Protein AF-A0A820TX48-F1 (afdb_monomer_lite)

pLDDT: mean 84.47, std 14.47, range [40.25, 97.88]

Sequence (245 aa):
WILVIVSIDRWIRTRFPFKSGSICTPKKALIAVGVLLVADIAIHAHILTPMFGIFIPGFSIVACGPTLTNMPYFQFYFMTWSIVQIFTTCLVPAAIMLVILIDIFIIVRARKRVAIRPVQFTCCNKNMKQQNILQKQIFILMLASICIFLITCLPLAIYRVQSPRQGAMSLTIFQIVSIWASLGWFQSLFHAVSFYIHCLSSTFFRKQFKERIKRILNGRRPPVILMESTATVQRIQPREALTKY

Radius of gyration: 25.48 Å; chains: 1; bounding box: 76×40×70 Å

Structure (mmCIF, N/CA/C/O backbone):
data_AF-A0A820TX48-F1
#
_entry.id   AF-A0A820TX48-F1
#
loop_
_atom_site.group_PDB
_atom_site.id
_atom_site.type_symbol
_atom_site.label_atom_id
_atom_site.label_alt_id
_atom_site.label_comp_id
_atom_site.label_asym_id
_atom_site.label_entity_id
_atom_site.label_seq_id
_atom_site.pdbx_PDB_ins_code
_atom_site.Cartn_x
_atom_site.Cartn_y
_atom_site.Cartn_z
_atom_site.occupancy
_atom_site.B_iso_or_equiv
_atom_site.auth_seq_id
_atom_site.auth_comp_id
_atom_site.auth_asym_id
_atom_site.auth_atom_id
_atom_site.pdbx_PDB_model_num
ATOM 1 N N . TRP A 1 1 ? -1.100 -2.750 -1.359 1.00 93.69 1 TRP A N 1
ATOM 2 C CA . TRP A 1 1 ? -2.315 -3.565 -1.148 1.00 93.69 1 TRP A CA 1
ATOM 3 C C . TRP A 1 1 ? -2.631 -3.939 0.302 1.00 93.69 1 TRP A C 1
ATOM 5 O O . TRP A 1 1 ? -3.787 -3.815 0.680 1.00 93.69 1 TRP A O 1
ATOM 15 N N . ILE A 1 2 ? -1.672 -4.332 1.153 1.00 92.44 2 ILE A N 1
ATOM 16 C CA . ILE A 1 2 ? -1.967 -4.657 2.571 1.00 92.44 2 ILE A CA 1
ATOM 17 C C . ILE A 1 2 ? -2.694 -3.519 3.309 1.00 92.44 2 ILE A C 1
ATOM 19 O O . ILE A 1 2 ? -3.671 -3.774 4.007 1.00 92.44 2 ILE A O 1
ATOM 23 N N . LEU A 1 3 ? -2.301 -2.256 3.096 1.00 91.81 3 LEU A N 1
ATOM 24 C CA . LEU A 1 3 ? -3.025 -1.111 3.668 1.00 91.81 3 LEU A CA 1
ATOM 25 C C . LEU A 1 3 ? -4.487 -1.023 3.214 1.00 91.81 3 LEU A C 1
ATOM 27 O O . LEU A 1 3 ? -5.343 -0.621 3.999 1.00 91.81 3 LEU A O 1
ATOM 31 N N . VAL A 1 4 ? -4.791 -1.430 1.978 1.00 95.31 4 VAL A N 1
ATOM 32 C CA . VAL A 1 4 ? -6.166 -1.476 1.464 1.00 95.31 4 VAL A CA 1
ATOM 33 C C . VAL A 1 4 ? -6.969 -2.508 2.252 1.00 95.31 4 VAL A C 1
ATOM 35 O O . VAL A 1 4 ? -8.037 -2.179 2.757 1.00 95.31 4 VAL A O 1
ATOM 38 N N . ILE A 1 5 ? -6.424 -3.713 2.460 1.00 95.38 5 ILE A N 1
ATOM 39 C CA . ILE A 1 5 ? -7.060 -4.754 3.289 1.00 95.38 5 ILE A CA 1
ATOM 40 C C . ILE A 1 5 ? -7.277 -4.256 4.722 1.00 95.38 5 ILE A C 1
ATOM 42 O O . ILE A 1 5 ? -8.364 -4.426 5.272 1.00 95.38 5 ILE A O 1
ATOM 46 N N . VAL A 1 6 ? -6.278 -3.604 5.325 1.00 92.19 6 VAL A N 1
ATOM 47 C CA . VAL A 1 6 ? -6.412 -3.018 6.668 1.00 92.19 6 VAL A CA 1
ATOM 48 C C . VAL A 1 6 ? -7.527 -1.970 6.688 1.00 92.19 6 VAL A C 1
ATOM 50 O O . VAL A 1 6 ? -8.345 -1.972 7.604 1.00 92.19 6 VAL A O 1
ATOM 53 N N . SER A 1 7 ? -7.607 -1.116 5.667 1.00 94.12 7 SER A N 1
ATOM 54 C CA . SER A 1 7 ? -8.651 -0.093 5.541 1.00 94.12 7 SER A CA 1
ATOM 55 C C . SER A 1 7 ? -10.038 -0.725 5.400 1.00 94.12 7 SER A C 1
ATOM 57 O O . SER A 1 7 ? -10.973 -0.288 6.067 1.00 94.12 7 SER A O 1
ATOM 59 N N . ILE A 1 8 ? -10.164 -1.806 4.623 1.00 96.12 8 ILE A N 1
ATOM 60 C CA . ILE A 1 8 ? -11.401 -2.590 4.486 1.00 96.12 8 ILE A CA 1
ATOM 61 C C . ILE A 1 8 ? -11.793 -3.238 5.822 1.00 96.12 8 ILE A C 1
ATOM 63 O O . ILE A 1 8 ? -12.949 -3.132 6.225 1.00 96.12 8 ILE A O 1
ATOM 67 N N . ASP A 1 9 ? -10.863 -3.849 6.566 1.00 94.19 9 ASP A N 1
ATOM 68 C CA . ASP A 1 9 ? -11.155 -4.394 7.906 1.00 94.19 9 ASP A CA 1
ATOM 69 C C . ASP A 1 9 ? -11.698 -3.302 8.842 1.00 94.19 9 ASP A C 1
ATOM 71 O O . ASP A 1 9 ? -12.701 -3.500 9.539 1.00 94.19 9 ASP A O 1
ATOM 75 N N . ARG A 1 10 ? -11.083 -2.111 8.829 1.00 92.25 10 ARG A N 1
ATOM 76 C CA . ARG A 1 10 ? -11.552 -0.969 9.632 1.00 92.25 10 ARG A CA 1
ATOM 77 C C . ARG A 1 10 ? -12.904 -0.444 9.173 1.00 92.25 10 ARG A C 1
ATOM 79 O O . ARG A 1 10 ? -13.732 -0.094 10.022 1.00 92.25 10 ARG A O 1
ATOM 86 N N . TRP A 1 11 ? -13.147 -0.427 7.871 1.00 95.75 11 TRP A N 1
ATOM 87 C CA . TRP A 1 11 ? -14.432 -0.071 7.292 1.00 95.75 11 TRP A CA 1
ATOM 88 C C . TRP A 1 11 ? -15.537 -1.026 7.754 1.00 95.75 11 TRP A C 1
ATOM 90 O O . TRP A 1 11 ? -16.531 -0.571 8.320 1.00 95.75 11 TRP A O 1
ATOM 100 N N . ILE A 1 12 ? -15.324 -2.343 7.648 1.00 95.94 12 ILE A N 1
ATOM 101 C CA . ILE A 1 12 ? -16.287 -3.372 8.074 1.00 95.94 12 ILE A CA 1
ATOM 102 C C . ILE A 1 12 ? -16.611 -3.230 9.563 1.00 95.94 12 ILE A C 1
ATOM 104 O O . ILE A 1 12 ? -17.782 -3.231 9.942 1.00 95.94 12 ILE A O 1
ATOM 108 N N . ARG A 1 13 ? -15.599 -3.059 10.423 1.00 92.38 13 ARG A N 1
ATOM 109 C CA . ARG A 1 13 ? -15.801 -2.866 11.872 1.00 92.38 13 ARG A CA 1
ATOM 110 C C . ARG A 1 13 ? -16.577 -1.591 12.190 1.00 92.38 13 ARG A C 1
ATOM 112 O O . ARG A 1 13 ? -17.378 -1.574 13.123 1.00 92.38 13 ARG A O 1
ATOM 119 N N . THR A 1 14 ? -16.349 -0.527 11.423 1.00 91.75 14 THR A N 1
ATOM 120 C CA . THR A 1 14 ? -17.057 0.744 11.597 1.00 91.75 14 THR A CA 1
ATOM 121 C C . THR A 1 14 ? -18.507 0.640 11.134 1.00 91.75 14 THR A C 1
ATOM 123 O O . THR A 1 14 ? -19.404 1.050 11.877 1.00 91.75 14 THR A O 1
ATOM 126 N N . ARG A 1 15 ? -18.748 0.077 9.944 1.00 94.88 15 ARG A N 1
ATOM 127 C CA . ARG A 1 15 ? -20.069 -0.032 9.310 1.00 94.88 15 ARG A CA 1
ATOM 128 C C . ARG A 1 15 ? -20.951 -1.089 9.977 1.00 94.88 15 ARG A C 1
ATOM 130 O O . ARG A 1 15 ? -22.120 -0.820 10.238 1.00 94.88 15 ARG A O 1
ATOM 137 N N . PHE A 1 16 ? -20.388 -2.249 10.313 1.00 95.00 16 PHE A N 1
ATOM 138 C CA . PHE A 1 16 ? -21.116 -3.429 10.791 1.00 95.00 16 PHE A CA 1
ATOM 139 C C . PHE A 1 16 ? -20.592 -3.925 12.150 1.00 95.00 16 PHE A C 1
ATOM 141 O O . PHE A 1 16 ? -20.071 -5.040 12.241 1.00 95.00 16 PHE A O 1
ATOM 148 N N . PRO A 1 17 ? -20.745 -3.150 13.241 1.00 89.62 17 PRO A N 1
ATOM 149 C CA . PRO A 1 17 ? -20.161 -3.494 14.538 1.00 89.62 17 PRO A CA 1
ATOM 150 C C . PRO A 1 17 ? -20.601 -4.879 15.042 1.00 89.62 17 PRO A C 1
ATOM 152 O O . PRO A 1 17 ? -19.754 -5.658 15.474 1.00 89.62 17 PRO A O 1
ATOM 155 N N . PHE A 1 18 ? -21.882 -5.233 14.887 1.00 92.12 18 PHE A N 1
ATOM 156 C CA . PHE A 1 18 ? -22.437 -6.514 15.348 1.00 92.12 18 PHE A CA 1
ATOM 157 C C . PHE A 1 18 ? -21.992 -7.727 14.520 1.00 92.12 18 PHE A C 1
ATOM 159 O O . PHE A 1 18 ? -21.869 -8.823 15.054 1.00 92.12 18 PHE A O 1
ATOM 166 N N . LYS A 1 19 ? -21.718 -7.548 13.220 1.00 94.56 19 LYS A N 1
ATOM 167 C CA . LYS A 1 19 ? -21.271 -8.641 12.335 1.00 94.56 19 LYS A CA 1
ATOM 168 C C . LYS A 1 19 ? -19.750 -8.729 12.222 1.00 94.56 19 LYS A C 1
ATOM 170 O O . LYS A 1 19 ? -19.233 -9.731 11.730 1.00 94.56 19 LYS A O 1
ATOM 175 N N . SER A 1 20 ? -19.026 -7.713 12.693 1.00 92.50 20 SER A N 1
ATOM 176 C CA . SER A 1 20 ? -17.573 -7.619 12.540 1.00 92.50 20 SER A CA 1
ATOM 177 C C . SER A 1 20 ? -16.821 -8.821 13.120 1.00 92.50 20 SER A C 1
ATOM 179 O O . SER A 1 20 ? -15.848 -9.257 12.519 1.00 92.50 20 SER A O 1
ATOM 181 N N . GLY A 1 21 ? -17.304 -9.424 14.213 1.00 91.44 21 GLY A N 1
ATOM 182 C CA . GLY A 1 21 ? -16.697 -10.630 14.791 1.00 91.44 21 GLY A CA 1
ATOM 183 C C . GLY A 1 21 ? -16.788 -11.875 13.898 1.00 91.44 21 GLY A C 1
ATOM 184 O O . GLY A 1 21 ? -15.879 -12.696 13.903 1.00 91.44 21 GLY A O 1
ATOM 185 N N . SER A 1 22 ? -17.844 -11.992 13.087 1.00 95.12 22 SER A N 1
ATOM 186 C CA . SER A 1 22 ? -18.032 -13.109 12.148 1.00 95.12 22 SER A CA 1
ATOM 187 C C . SER A 1 22 ? -17.349 -12.863 10.795 1.00 95.12 22 SER A C 1
ATOM 189 O O . SER A 1 22 ? -16.871 -13.794 10.136 1.00 95.12 22 SER A O 1
ATOM 191 N N . ILE A 1 23 ? -17.277 -11.600 10.363 1.00 95.44 23 ILE A N 1
ATOM 192 C CA . ILE A 1 23 ? -16.677 -11.221 9.076 1.00 95.44 23 ILE A CA 1
ATOM 193 C C . ILE A 1 23 ? -15.149 -11.113 9.191 1.00 95.44 23 ILE A C 1
ATOM 195 O O . ILE A 1 23 ? -14.434 -11.697 8.381 1.00 95.44 23 ILE A O 1
ATOM 199 N N . CYS A 1 24 ? -14.641 -10.429 10.217 1.00 94.56 24 CYS A N 1
ATOM 200 C CA . CYS A 1 24 ? -13.219 -10.135 10.397 1.00 94.56 24 CYS A CA 1
ATOM 201 C C . CYS A 1 24 ? -12.522 -11.177 11.286 1.00 94.56 24 CYS A C 1
ATOM 203 O O . CYS A 1 24 ? -11.956 -10.840 12.331 1.00 94.56 24 CYS A O 1
ATOM 205 N N . THR A 1 25 ? -12.574 -12.452 10.891 1.00 94.81 25 THR A N 1
ATOM 206 C CA . THR A 1 25 ? -11.866 -13.531 11.598 1.00 94.81 25 THR A CA 1
ATOM 207 C C . THR A 1 25 ? -10.425 -13.669 11.097 1.00 94.81 25 THR A C 1
ATOM 209 O O . THR A 1 25 ? -10.154 -13.405 9.923 1.00 94.81 25 THR A O 1
ATOM 212 N N . PRO A 1 26 ? -9.480 -14.131 11.941 1.00 92.25 26 PRO A N 1
ATOM 213 C CA . PRO A 1 26 ? -8.083 -14.302 11.535 1.00 92.25 26 PRO A CA 1
ATOM 214 C C . PRO A 1 26 ? -7.927 -15.282 10.365 1.00 92.25 26 PRO A C 1
ATOM 216 O O . PRO A 1 26 ? -7.114 -15.045 9.480 1.00 92.25 26 PRO A O 1
ATOM 219 N N . LYS A 1 27 ? -8.756 -16.336 10.309 1.00 95.44 27 LYS A N 1
ATOM 220 C CA . LYS A 1 27 ? -8.765 -17.298 9.195 1.00 95.44 27 LYS A CA 1
ATOM 221 C C . LYS A 1 27 ? -9.126 -16.622 7.869 1.00 95.44 27 LYS A C 1
ATOM 223 O O . LYS A 1 27 ? -8.423 -16.797 6.882 1.00 95.44 27 LYS A O 1
ATOM 228 N N . LYS A 1 28 ? -10.186 -15.804 7.856 1.00 95.62 28 LYS A N 1
ATOM 229 C CA . LYS A 1 28 ? -10.609 -15.059 6.659 1.00 95.62 28 LYS A CA 1
ATOM 230 C C . LYS A 1 28 ? -9.576 -14.010 6.249 1.00 95.62 28 LYS A C 1
ATOM 232 O O . LYS A 1 28 ? -9.308 -13.861 5.063 1.00 95.62 28 LYS A O 1
ATOM 237 N N . ALA A 1 29 ? -8.964 -13.327 7.218 1.00 94.06 29 ALA A N 1
ATOM 238 C CA . ALA A 1 29 ? -7.887 -12.379 6.952 1.00 94.06 29 ALA A CA 1
ATOM 239 C C . ALA A 1 29 ? -6.665 -13.064 6.317 1.00 94.06 29 ALA A C 1
ATOM 241 O O . ALA A 1 29 ? -6.121 -12.546 5.347 1.00 94.06 29 ALA A O 1
ATOM 242 N N . LEU A 1 30 ? -6.273 -14.244 6.810 1.00 95.19 30 LEU A N 1
ATOM 243 C CA . LEU A 1 30 ? -5.172 -15.022 6.239 1.00 95.19 30 LEU A CA 1
ATOM 244 C C . LEU A 1 30 ? -5.469 -15.454 4.797 1.00 95.19 30 LEU A C 1
ATOM 246 O O . LEU A 1 30 ? -4.614 -15.293 3.934 1.00 95.19 30 LEU A O 1
ATOM 250 N N . ILE A 1 31 ? -6.690 -15.929 4.526 1.00 97.06 31 ILE A N 1
ATOM 251 C CA . ILE A 1 31 ? -7.127 -16.272 3.163 1.00 97.06 31 ILE A CA 1
ATOM 252 C C . ILE A 1 31 ? -7.054 -15.040 2.253 1.00 97.06 31 ILE A C 1
ATOM 254 O O . ILE A 1 31 ? -6.486 -15.123 1.170 1.00 97.06 31 ILE A O 1
ATOM 258 N N . ALA A 1 32 ? -7.565 -13.885 2.696 1.00 95.88 32 ALA A N 1
ATOM 259 C CA . ALA A 1 32 ? -7.517 -12.650 1.913 1.00 95.88 32 ALA A CA 1
ATOM 260 C C . ALA A 1 32 ? -6.077 -12.210 1.593 1.00 95.88 32 ALA A C 1
ATOM 262 O O . ALA A 1 32 ? -5.797 -11.798 0.470 1.00 95.88 32 ALA A O 1
ATOM 263 N N . VAL A 1 33 ? -5.156 -12.330 2.556 1.00 96.38 33 VAL A N 1
ATOM 264 C CA . VAL A 1 33 ? -3.726 -12.052 2.341 1.00 96.38 33 VAL A CA 1
ATOM 265 C C . VAL A 1 33 ? -3.102 -13.062 1.375 1.00 96.38 33 VAL A C 1
ATOM 267 O O . VAL A 1 33 ? -2.343 -12.656 0.502 1.00 96.38 33 VAL A O 1
ATOM 270 N N . GLY A 1 34 ? -3.441 -14.349 1.485 1.00 97.31 34 GLY A N 1
ATOM 271 C CA . GLY A 1 34 ? -2.964 -15.387 0.568 1.00 97.31 34 GLY A CA 1
ATOM 272 C C . GLY A 1 34 ? -3.418 -15.154 -0.874 1.00 97.31 34 GLY A C 1
ATOM 273 O O . GLY A 1 34 ? -2.596 -15.173 -1.784 1.00 97.31 34 GLY A O 1
ATOM 274 N N . VAL A 1 35 ? -4.703 -14.845 -1.082 1.00 97.31 35 VAL A N 1
ATOM 275 C CA . VAL A 1 35 ? -5.250 -14.489 -2.405 1.00 97.31 35 VAL A CA 1
ATOM 276 C C . VAL A 1 35 ? -4.537 -13.266 -2.975 1.00 97.31 35 VAL A C 1
ATOM 278 O O . VAL A 1 35 ? -4.152 -13.260 -4.141 1.00 97.31 35 VAL A O 1
ATOM 281 N N . LEU A 1 36 ? -4.322 -12.243 -2.145 1.00 95.75 36 LEU A N 1
ATOM 282 C CA . LEU A 1 36 ? -3.606 -11.043 -2.553 1.00 95.75 36 LEU A CA 1
ATOM 283 C C . LEU A 1 36 ? -2.159 -11.351 -2.966 1.00 95.75 36 LEU A C 1
ATOM 285 O O . LEU A 1 36 ? -1.700 -10.828 -3.974 1.00 95.75 36 LEU A O 1
ATOM 289 N N . LEU A 1 37 ? -1.453 -12.194 -2.210 1.00 96.25 37 LEU A N 1
ATOM 290 C CA . LEU A 1 37 ? -0.079 -12.590 -2.517 1.00 96.25 37 LEU A CA 1
ATOM 291 C C . LEU A 1 37 ? 0.004 -13.322 -3.861 1.00 96.25 37 LEU A C 1
ATOM 293 O O . LEU A 1 37 ? 0.857 -12.997 -4.678 1.00 96.25 37 LEU A O 1
ATOM 297 N N . VAL A 1 38 ? -0.903 -14.270 -4.113 1.00 97.62 38 VAL A N 1
ATOM 298 C CA . VAL A 1 38 ? -0.962 -14.992 -5.394 1.00 97.62 38 VAL A CA 1
ATOM 299 C C . VAL A 1 38 ? -1.243 -14.031 -6.550 1.00 97.62 38 VAL A C 1
ATOM 301 O O . VAL A 1 38 ? -0.575 -14.105 -7.579 1.00 97.62 38 VAL A O 1
ATOM 304 N N . ALA A 1 39 ? -2.184 -13.099 -6.378 1.00 96.56 39 ALA A N 1
ATOM 305 C CA . ALA A 1 39 ? -2.479 -12.085 -7.388 1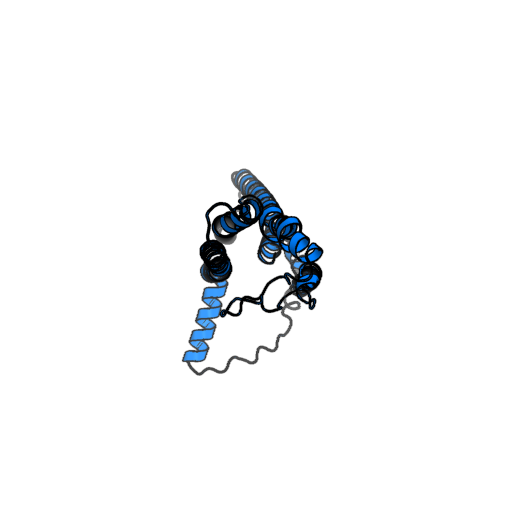.00 96.56 39 ALA A CA 1
ATOM 306 C C . ALA A 1 39 ? -1.279 -11.156 -7.651 1.00 96.56 39 ALA A C 1
ATOM 308 O O . ALA A 1 39 ? -0.997 -10.833 -8.803 1.00 96.56 39 ALA A O 1
ATOM 309 N N . ASP A 1 40 ? -0.554 -10.755 -6.605 1.00 94.94 40 ASP A N 1
ATOM 310 C CA . ASP A 1 40 ? 0.632 -9.901 -6.718 1.00 94.94 40 ASP A CA 1
ATOM 311 C C . ASP A 1 40 ? 1.773 -10.612 -7.460 1.00 94.94 40 ASP A C 1
ATOM 313 O O . ASP A 1 40 ? 2.359 -10.031 -8.375 1.00 94.94 40 ASP A O 1
ATOM 317 N N . ILE A 1 41 ? 2.014 -11.892 -7.149 1.00 96.19 41 ILE A N 1
ATOM 318 C CA . ILE A 1 41 ? 2.970 -12.741 -7.874 1.00 96.19 41 ILE A CA 1
ATOM 319 C C . ILE A 1 41 ? 2.561 -12.868 -9.343 1.00 96.19 41 ILE A C 1
ATOM 321 O O . ILE A 1 41 ? 3.400 -12.689 -10.219 1.00 96.19 41 ILE A O 1
ATOM 325 N N . ALA A 1 42 ? 1.283 -13.136 -9.626 1.00 96.69 42 ALA A N 1
ATOM 326 C CA . ALA A 1 42 ? 0.794 -13.284 -10.995 1.00 96.69 42 ALA A CA 1
ATOM 327 C C . ALA A 1 42 ? 0.984 -12.000 -11.821 1.00 96.69 42 ALA A C 1
ATOM 329 O O . ALA A 1 42 ? 1.454 -12.059 -12.955 1.00 96.69 42 ALA A O 1
ATOM 330 N N . ILE A 1 43 ? 0.686 -10.834 -11.238 1.00 96.12 43 ILE A N 1
ATOM 331 C CA . ILE A 1 43 ? 0.876 -9.525 -11.881 1.00 96.12 43 ILE A CA 1
ATOM 332 C C . ILE A 1 43 ? 2.365 -9.259 -12.171 1.00 96.12 43 ILE A C 1
ATOM 334 O O . ILE A 1 43 ? 2.707 -8.739 -13.234 1.00 96.12 43 ILE A O 1
ATOM 338 N N . HIS A 1 44 ? 3.266 -9.657 -11.270 1.00 95.62 44 HIS A N 1
ATOM 339 C CA . HIS A 1 44 ? 4.710 -9.437 -11.408 1.00 95.62 44 HIS A CA 1
ATOM 340 C C . HIS A 1 44 ? 5.470 -10.604 -12.059 1.00 95.62 44 HIS A C 1
ATOM 342 O O . HIS A 1 44 ? 6.688 -10.521 -12.207 1.00 95.62 44 HIS A O 1
ATOM 348 N N . ALA A 1 45 ? 4.789 -11.666 -12.500 1.00 96.44 45 ALA A N 1
ATOM 349 C CA . ALA A 1 45 ? 5.428 -12.889 -12.992 1.00 96.44 45 ALA A CA 1
ATOM 350 C C . ALA A 1 45 ? 6.361 -12.656 -14.194 1.00 96.44 45 ALA A C 1
ATOM 352 O O . ALA A 1 45 ? 7.355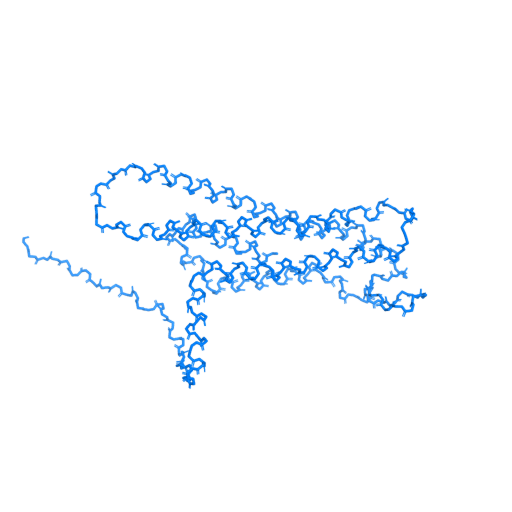 -13.361 -14.345 1.00 96.44 45 ALA A O 1
ATOM 353 N N . HIS A 1 46 ? 6.096 -11.636 -15.017 1.00 94.62 46 HIS A N 1
ATOM 354 C CA . HIS A 1 46 ? 6.954 -11.284 -16.154 1.00 94.62 46 HIS A CA 1
ATOM 355 C C . HIS A 1 46 ? 8.394 -10.903 -15.737 1.00 94.62 46 HIS A C 1
ATOM 357 O O . HIS A 1 46 ? 9.325 -11.115 -16.511 1.00 94.62 46 HIS A O 1
ATOM 363 N N . ILE A 1 47 ? 8.600 -10.418 -14.504 1.00 94.00 47 ILE A N 1
ATOM 364 C CA . ILE A 1 47 ? 9.925 -10.093 -13.941 1.00 94.00 47 ILE A CA 1
ATOM 365 C C . ILE A 1 47 ? 10.762 -11.362 -13.710 1.00 94.00 47 ILE A C 1
ATOM 367 O O . ILE A 1 47 ? 11.985 -11.303 -13.725 1.00 94.00 47 ILE A O 1
ATOM 371 N N . LEU A 1 48 ? 10.119 -12.520 -13.533 1.00 93.12 48 LEU A N 1
ATOM 372 C CA . LEU A 1 48 ? 10.793 -13.809 -13.337 1.00 93.12 48 LEU A CA 1
ATOM 373 C C . LEU A 1 48 ? 11.243 -14.456 -14.657 1.00 93.12 48 LEU A C 1
ATOM 375 O O . LEU A 1 48 ? 11.731 -15.585 -14.657 1.00 93.12 48 LEU A O 1
ATOM 379 N N . THR A 1 49 ? 11.052 -13.779 -15.791 1.00 91.38 49 THR A N 1
ATOM 380 C CA . THR A 1 49 ? 11.476 -14.290 -17.097 1.00 91.38 49 THR A CA 1
ATOM 381 C C . THR A 1 49 ? 12.953 -13.976 -17.362 1.00 91.38 49 THR A C 1
ATOM 383 O O . THR A 1 49 ? 13.449 -12.952 -16.892 1.00 91.38 49 THR A O 1
ATOM 386 N N . PRO A 1 50 ? 13.654 -14.771 -18.195 1.00 87.88 50 PRO A N 1
ATOM 387 C CA . PRO A 1 50 ? 15.038 -14.480 -18.592 1.00 87.88 50 PRO A CA 1
ATOM 388 C C . PRO A 1 50 ? 15.216 -13.136 -19.315 1.00 87.88 50 PRO A C 1
ATOM 390 O O . PRO A 1 50 ? 16.332 -12.655 -19.468 1.00 87.88 50 PRO A O 1
ATOM 393 N N . MET A 1 51 ? 14.119 -12.524 -19.777 1.00 87.56 51 MET A N 1
ATOM 394 C CA . MET A 1 51 ? 14.130 -11.210 -20.421 1.00 87.56 51 MET A CA 1
ATOM 395 C C . MET A 1 51 ? 14.399 -10.072 -19.427 1.00 87.56 51 MET A C 1
ATOM 397 O O . MET A 1 51 ? 14.643 -8.940 -19.844 1.00 87.56 51 MET A O 1
ATOM 401 N N . PHE A 1 52 ? 14.354 -10.351 -18.124 1.00 88.06 52 PHE A N 1
ATOM 402 C CA . PHE A 1 52 ? 14.664 -9.416 -17.055 1.00 88.06 52 PHE A CA 1
ATOM 403 C C . PHE A 1 52 ? 15.883 -9.906 -16.259 1.00 88.06 52 PHE A C 1
ATOM 405 O O . PHE A 1 52 ? 15.968 -11.076 -15.902 1.00 88.06 52 PHE A O 1
ATOM 412 N N . GLY A 1 53 ? 16.827 -9.009 -15.964 1.00 79.62 53 GLY A N 1
ATOM 413 C CA . GLY A 1 53 ? 18.019 -9.324 -15.164 1.00 79.62 53 GLY A CA 1
ATOM 414 C C . GLY A 1 53 ? 19.279 -9.676 -15.963 1.00 79.62 53 GLY A C 1
ATOM 415 O O . GLY A 1 53 ? 20.257 -10.124 -15.371 1.00 79.62 53 GLY A O 1
ATOM 416 N N . ILE A 1 54 ? 19.291 -9.453 -17.281 1.00 75.12 54 ILE A N 1
ATOM 417 C CA . ILE A 1 54 ? 20.516 -9.552 -18.089 1.00 75.12 54 ILE A CA 1
ATOM 418 C C . ILE A 1 54 ? 21.351 -8.276 -17.904 1.00 75.12 54 ILE A C 1
ATOM 420 O O . ILE A 1 54 ? 20.812 -7.169 -17.864 1.00 75.12 54 ILE A O 1
ATOM 424 N N . PHE A 1 55 ? 22.673 -8.437 -17.808 1.00 68.56 55 PHE A N 1
ATOM 425 C CA . PHE A 1 55 ? 23.622 -7.327 -17.754 1.00 68.56 55 PHE A CA 1
ATOM 426 C C . PHE A 1 55 ? 23.561 -6.504 -19.036 1.00 68.56 55 PHE A C 1
ATOM 428 O O . PHE A 1 55 ? 23.653 -7.048 -20.136 1.00 68.56 55 PHE A O 1
ATOM 435 N N . ILE A 1 56 ? 23.454 -5.185 -18.897 1.00 64.69 56 ILE A N 1
ATOM 436 C CA . ILE A 1 56 ? 23.515 -4.275 -20.037 1.00 64.69 56 ILE A CA 1
ATOM 437 C C . ILE A 1 56 ? 24.968 -4.250 -20.548 1.00 64.69 56 ILE A C 1
ATOM 439 O O . ILE A 1 56 ? 25.847 -3.772 -19.822 1.00 64.69 56 ILE A O 1
ATOM 443 N N . PRO A 1 57 ? 25.258 -4.756 -21.763 1.00 61.59 57 PRO A N 1
ATOM 444 C CA . PRO A 1 57 ? 26.618 -4.756 -22.289 1.00 61.59 57 PRO A CA 1
ATOM 445 C C . PRO A 1 57 ? 27.118 -3.312 -22.442 1.00 61.59 57 PRO A C 1
ATOM 447 O O . PRO A 1 57 ? 26.412 -2.462 -22.979 1.00 61.59 57 PRO A O 1
ATOM 450 N N . GLY A 1 58 ? 28.327 -3.029 -21.945 1.00 63.16 58 GLY A N 1
ATOM 451 C CA . GLY A 1 58 ? 28.948 -1.695 -21.994 1.00 63.16 58 GLY A CA 1
ATOM 452 C C . GLY A 1 58 ? 28.900 -0.888 -20.690 1.00 63.16 58 GLY A C 1
ATOM 453 O O . GLY A 1 58 ? 29.525 0.167 -20.620 1.00 63.16 58 GLY A O 1
ATOM 454 N N . PHE A 1 59 ? 28.234 -1.378 -19.639 1.00 62.03 59 PHE A N 1
ATOM 455 C CA . PHE A 1 59 ? 28.309 -0.790 -18.298 1.00 62.03 59 PHE A CA 1
ATOM 456 C C . PHE A 1 59 ? 29.203 -1.641 -17.387 1.00 62.03 59 PHE A C 1
ATOM 458 O O . PHE A 1 59 ? 29.008 -2.846 -17.264 1.00 62.03 59 PHE A O 1
ATOM 465 N N . SER A 1 60 ? 30.166 -1.010 -16.707 1.00 57.50 60 SER A N 1
ATOM 466 C CA . SER A 1 60 ? 30.984 -1.645 -15.657 1.00 57.50 60 SER A CA 1
ATOM 467 C C . SER A 1 60 ? 30.204 -1.900 -14.361 1.00 57.50 60 SER A C 1
ATOM 469 O O . SER A 1 60 ? 30.683 -2.598 -13.470 1.00 57.50 60 SER A O 1
ATOM 471 N N . ILE A 1 61 ? 28.998 -1.333 -14.251 1.00 59.00 61 ILE A N 1
ATOM 472 C CA . ILE A 1 61 ? 28.137 -1.408 -13.075 1.00 59.00 61 ILE A CA 1
ATOM 473 C C . ILE A 1 61 ? 26.965 -2.335 -13.391 1.00 59.00 61 ILE A C 1
ATOM 475 O O . ILE A 1 61 ? 26.236 -2.138 -14.362 1.00 59.00 61 ILE A O 1
ATOM 479 N N . VAL A 1 62 ? 26.793 -3.343 -12.544 1.00 59.38 62 VAL A N 1
ATOM 480 C CA . VAL A 1 62 ? 25.755 -4.374 -12.613 1.00 59.38 62 VAL A CA 1
ATOM 481 C C . VAL A 1 62 ? 24.368 -3.750 -12.413 1.00 59.38 62 VAL A C 1
ATOM 483 O O . VAL A 1 62 ? 23.869 -3.671 -11.294 1.00 59.38 62 VAL A O 1
ATOM 486 N N . ALA A 1 63 ? 23.745 -3.259 -13.483 1.00 67.69 63 ALA A N 1
ATOM 487 C CA . ALA A 1 63 ? 22.356 -2.811 -13.458 1.00 67.69 63 ALA A CA 1
ATOM 488 C C . ALA A 1 63 ? 21.439 -3.942 -13.945 1.00 67.69 63 ALA A C 1
ATOM 490 O O . ALA A 1 63 ? 21.552 -4.389 -15.085 1.00 67.69 63 ALA A O 1
ATOM 491 N N . CYS A 1 64 ? 20.522 -4.394 -13.086 1.00 79.88 64 CYS A N 1
ATOM 492 C CA . CYS A 1 64 ? 19.493 -5.367 -13.453 1.00 79.88 64 CYS A CA 1
ATOM 493 C C . CYS A 1 64 ? 18.287 -4.647 -14.067 1.00 79.88 64 CYS A C 1
ATOM 495 O O . CYS A 1 64 ? 17.699 -3.766 -13.436 1.00 79.88 64 CYS A O 1
ATOM 497 N N . GLY A 1 65 ? 17.890 -5.040 -15.276 1.00 85.69 65 GLY A N 1
ATOM 498 C CA . GLY A 1 65 ? 16.749 -4.449 -15.975 1.00 85.69 65 GLY A CA 1
ATOM 499 C C . GLY A 1 65 ? 16.229 -5.321 -17.120 1.00 85.69 65 GLY A C 1
ATOM 500 O O . GLY A 1 65 ? 16.674 -6.463 -17.269 1.00 85.69 65 GLY A O 1
ATOM 501 N N . PRO A 1 66 ? 15.270 -4.817 -17.918 1.00 87.69 66 PRO A N 1
ATOM 502 C CA . PRO A 1 66 ? 14.829 -5.505 -19.125 1.00 87.69 66 PRO A CA 1
ATOM 503 C C . PRO A 1 66 ? 15.973 -5.579 -20.144 1.00 87.69 66 PRO A C 1
ATOM 505 O O . PRO A 1 66 ? 16.735 -4.626 -20.311 1.00 87.69 66 PRO A O 1
ATOM 508 N N . THR A 1 67 ? 16.083 -6.708 -20.838 1.00 86.25 67 THR A N 1
ATOM 509 C CA . THR A 1 67 ? 17.130 -6.921 -21.838 1.00 86.25 67 THR A CA 1
ATOM 510 C C . THR A 1 67 ? 16.996 -5.966 -23.026 1.00 86.25 67 THR A C 1
ATOM 512 O O . THR A 1 67 ? 15.908 -5.793 -23.578 1.00 86.25 67 THR A O 1
ATOM 515 N N . LEU A 1 68 ? 18.119 -5.388 -23.466 1.00 84.62 68 LEU A N 1
ATOM 516 C CA . LEU A 1 68 ? 18.183 -4.583 -24.693 1.00 84.62 68 LEU A CA 1
ATOM 517 C C . LEU A 1 68 ? 18.074 -5.438 -25.963 1.00 84.62 68 LEU A C 1
ATOM 519 O O . LEU A 1 68 ? 17.744 -4.920 -27.024 1.00 84.62 68 LEU A O 1
ATOM 523 N N . THR A 1 69 ? 18.330 -6.747 -25.871 1.00 87.81 69 THR A N 1
ATOM 524 C CA . THR A 1 69 ? 18.264 -7.651 -27.031 1.00 87.81 69 THR A CA 1
ATOM 525 C C . THR A 1 69 ? 16.831 -7.928 -27.489 1.00 87.81 69 THR A C 1
ATOM 527 O O . THR A 1 69 ? 16.619 -8.328 -28.629 1.00 87.81 69 THR A O 1
ATOM 530 N N . ASN A 1 70 ? 15.836 -7.690 -26.628 1.00 91.12 70 ASN A N 1
ATOM 531 C CA . ASN A 1 70 ? 14.419 -7.875 -26.925 1.00 91.12 70 ASN A CA 1
ATOM 532 C C . ASN A 1 70 ? 13.694 -6.525 -26.858 1.00 91.12 70 ASN A C 1
ATOM 534 O O . ASN A 1 70 ? 13.069 -6.179 -25.854 1.00 91.12 70 ASN A O 1
ATOM 538 N N . MET A 1 71 ? 13.781 -5.758 -27.949 1.00 91.00 71 MET A N 1
ATOM 539 C CA . MET A 1 71 ? 13.163 -4.430 -28.059 1.00 91.00 71 MET A CA 1
ATOM 540 C C . MET A 1 71 ? 11.651 -4.417 -27.760 1.00 91.00 71 MET A C 1
ATOM 542 O O . MET A 1 71 ? 11.219 -3.510 -27.044 1.00 91.00 71 MET A O 1
ATOM 546 N N . PRO A 1 72 ? 10.838 -5.401 -28.208 1.00 95.44 72 PRO A N 1
ATOM 547 C CA . PRO A 1 72 ? 9.431 -5.486 -27.814 1.00 95.44 72 PRO A CA 1
ATOM 548 C C . PRO A 1 72 ? 9.223 -5.563 -26.296 1.00 95.44 72 PRO A C 1
ATOM 550 O O . PRO A 1 72 ? 8.390 -4.840 -25.748 1.00 95.44 72 PRO A O 1
ATOM 553 N N . TYR A 1 73 ? 9.998 -6.398 -25.595 1.00 93.44 73 TYR A N 1
ATOM 554 C CA . TYR A 1 73 ? 9.904 -6.511 -24.138 1.00 93.44 73 TYR A CA 1
ATOM 555 C C . TYR A 1 73 ? 10.386 -5.241 -23.428 1.00 93.44 73 TYR A C 1
ATOM 557 O O . TYR A 1 73 ? 9.760 -4.789 -22.470 1.00 93.44 73 TYR A O 1
ATOM 565 N N . PHE A 1 74 ? 11.461 -4.627 -23.924 1.00 90.94 74 PHE A N 1
ATOM 566 C CA . PHE A 1 74 ? 11.956 -3.351 -23.414 1.00 90.94 74 PHE A CA 1
ATOM 567 C C . PHE A 1 74 ? 10.883 -2.254 -23.506 1.00 90.94 74 PHE A C 1
ATOM 569 O O . PHE A 1 74 ? 10.601 -1.567 -22.521 1.00 90.94 74 PHE A O 1
ATOM 576 N N . GLN A 1 75 ? 10.224 -2.126 -24.663 1.00 92.69 75 GLN A N 1
ATOM 577 C CA . GLN A 1 75 ? 9.117 -1.186 -24.856 1.00 92.69 75 GLN A CA 1
ATOM 578 C C . GLN A 1 75 ? 7.930 -1.507 -23.946 1.00 92.69 75 GLN A C 1
ATOM 580 O O . GLN A 1 75 ? 7.397 -0.601 -23.304 1.00 92.69 75 GLN A O 1
ATOM 585 N N . PHE A 1 76 ? 7.550 -2.783 -23.838 1.00 95.00 76 PHE A N 1
ATOM 586 C CA . PHE A 1 76 ? 6.514 -3.224 -22.906 1.00 95.00 76 PHE A CA 1
ATOM 587 C C . PHE A 1 76 ? 6.832 -2.790 -21.468 1.00 95.00 76 PHE A C 1
ATOM 589 O O . PHE A 1 76 ? 5.976 -2.200 -20.811 1.00 95.00 76 PHE A O 1
ATOM 596 N N . TYR A 1 77 ? 8.058 -3.023 -20.992 1.00 92.62 77 TYR A N 1
ATOM 597 C CA . TYR A 1 77 ? 8.454 -2.731 -19.616 1.00 92.62 77 TYR A CA 1
ATOM 598 C C . TYR A 1 77 ? 8.439 -1.225 -19.300 1.00 92.62 77 TYR A C 1
ATOM 600 O O . TYR A 1 77 ? 7.945 -0.805 -18.253 1.00 92.62 77 TYR A O 1
ATOM 608 N N . PHE A 1 78 ? 8.947 -0.381 -20.200 1.00 90.00 78 PHE A N 1
ATOM 609 C CA . PHE A 1 78 ? 9.028 1.058 -19.931 1.00 90.00 78 PHE A CA 1
ATOM 610 C C . PHE A 1 78 ? 7.741 1.824 -20.248 1.00 90.00 78 PHE A C 1
ATOM 612 O O . PHE A 1 78 ? 7.422 2.772 -19.529 1.00 90.00 78 PHE A O 1
ATOM 619 N N . MET A 1 79 ? 6.986 1.422 -21.273 1.00 92.00 79 MET A N 1
ATOM 620 C CA . MET A 1 79 ? 5.765 2.120 -21.689 1.00 92.00 79 MET A CA 1
ATOM 621 C C . MET A 1 79 ? 4.524 1.520 -21.028 1.00 92.00 79 MET A C 1
ATOM 623 O O . MET A 1 79 ? 3.839 2.183 -20.250 1.00 92.00 79 MET A O 1
ATOM 627 N N . THR A 1 80 ? 4.233 0.253 -21.319 1.00 95.06 80 THR A N 1
ATOM 628 C CA . THR A 1 80 ? 2.975 -0.391 -20.922 1.00 95.06 80 THR A CA 1
ATOM 629 C C . THR A 1 80 ? 2.967 -0.741 -19.439 1.00 95.06 80 THR A C 1
ATOM 631 O O . THR A 1 80 ? 2.028 -0.401 -18.717 1.00 95.06 80 THR A O 1
ATOM 634 N N . TRP A 1 81 ? 4.026 -1.390 -18.959 1.00 95.31 81 TRP A N 1
ATOM 635 C CA . TRP A 1 81 ? 4.117 -1.850 -17.581 1.00 95.31 81 TRP A CA 1
ATOM 636 C C . TRP A 1 81 ? 4.177 -0.688 -16.587 1.00 95.31 81 TRP A C 1
ATOM 638 O O . TRP A 1 81 ? 3.507 -0.744 -15.559 1.00 95.31 81 TRP A O 1
ATOM 648 N N . SER A 1 82 ? 4.854 0.417 -16.916 1.00 93.06 82 SER A N 1
ATOM 649 C CA . SER A 1 82 ? 4.829 1.641 -16.100 1.00 93.06 82 SER A CA 1
ATOM 650 C C . SER A 1 82 ? 3.404 2.131 -15.823 1.00 93.06 82 SER A C 1
ATOM 652 O O . SER A 1 82 ? 3.089 2.488 -14.685 1.00 93.06 82 SER A O 1
ATOM 654 N N . ILE A 1 83 ? 2.518 2.100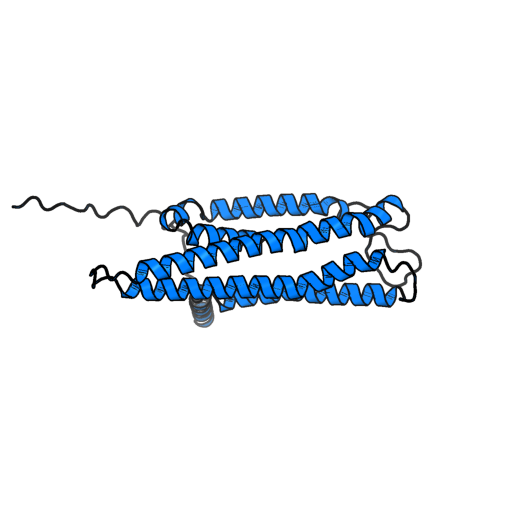 -16.827 1.00 95.38 83 ILE A N 1
ATOM 655 C CA . ILE A 1 83 ? 1.106 2.482 -16.675 1.00 95.38 83 ILE A CA 1
ATOM 656 C C . ILE A 1 83 ? 0.397 1.502 -15.738 1.00 95.38 83 ILE A C 1
ATOM 658 O O . ILE A 1 83 ? -0.218 1.928 -14.758 1.00 95.38 83 ILE A O 1
ATOM 662 N N . VAL A 1 84 ? 0.524 0.195 -15.993 1.00 96.00 84 VAL A N 1
ATOM 663 C CA . VAL A 1 84 ? -0.059 -0.853 -15.134 1.00 96.00 84 VAL A CA 1
ATOM 664 C C . VAL A 1 84 ? 0.400 -0.678 -13.689 1.00 96.00 84 VAL A C 1
ATOM 666 O O . VAL A 1 84 ? -0.414 -0.732 -12.766 1.00 96.00 84 VAL A O 1
ATOM 669 N N . GLN A 1 85 ? 1.682 -0.396 -13.479 1.00 93.81 85 GLN A N 1
ATOM 670 C CA . GLN A 1 85 ? 2.255 -0.203 -12.160 1.00 93.81 85 GLN A CA 1
ATOM 671 C C . GLN A 1 85 ? 1.668 1.034 -11.474 1.00 93.81 85 GLN A C 1
ATOM 673 O O . GLN A 1 85 ? 1.266 0.950 -10.322 1.00 93.81 85 GLN A O 1
ATOM 678 N N . ILE A 1 86 ? 1.509 2.162 -12.170 1.00 94.88 86 ILE A N 1
ATOM 679 C CA . ILE A 1 86 ? 0.872 3.361 -11.598 1.00 94.88 86 ILE A CA 1
ATOM 680 C C . ILE A 1 86 ? -0.557 3.069 -11.131 1.00 94.88 86 ILE A C 1
ATOM 682 O O . ILE A 1 86 ? -0.934 3.451 -10.017 1.00 94.88 86 ILE A O 1
ATOM 686 N N . PHE A 1 87 ? -1.350 2.367 -11.940 1.00 96.44 87 PHE A N 1
ATOM 687 C CA . PHE A 1 87 ? -2.715 2.015 -11.555 1.00 96.44 87 PHE A CA 1
ATOM 688 C C . PHE A 1 87 ? -2.742 1.048 -10.372 1.00 96.44 87 PHE A C 1
ATOM 690 O O . PHE A 1 87 ? -3.431 1.303 -9.383 1.00 96.44 87 PHE A O 1
ATOM 697 N N . THR A 1 88 ? -1.969 -0.032 -10.445 1.00 95.31 88 THR A N 1
ATOM 698 C CA . THR A 1 88 ? -1.990 -1.110 -9.447 1.00 95.31 88 THR A CA 1
ATOM 699 C C . THR A 1 88 ? -1.322 -0.723 -8.129 1.00 95.31 88 THR A C 1
ATOM 701 O O . THR A 1 88 ? -1.801 -1.129 -7.071 1.00 95.31 88 THR A O 1
ATOM 704 N N . THR A 1 89 ? -0.254 0.081 -8.150 1.00 92.31 89 THR A N 1
ATOM 705 C CA . THR A 1 89 ? 0.500 0.442 -6.941 1.00 92.31 89 THR A CA 1
ATOM 706 C C . THR A 1 89 ? 0.109 1.789 -6.354 1.00 92.31 89 THR A C 1
ATOM 708 O O . THR A 1 89 ? 0.371 1.992 -5.173 1.00 92.31 89 THR A O 1
ATOM 711 N N . CYS A 1 90 ? -0.494 2.702 -7.126 1.00 94.81 90 CYS A N 1
ATOM 712 C CA . CYS A 1 90 ? -0.820 4.057 -6.668 1.00 94.81 90 CYS A CA 1
ATOM 713 C C . CYS A 1 90 ? -2.315 4.382 -6.785 1.00 94.81 90 CYS A C 1
ATOM 715 O O . CYS A 1 90 ? -2.986 4.493 -5.757 1.00 94.81 90 CYS A O 1
ATOM 717 N N . LEU A 1 91 ? -2.852 4.507 -8.005 1.00 95.62 91 LEU A N 1
ATOM 718 C CA . LEU A 1 91 ? -4.180 5.099 -8.220 1.00 95.62 91 LEU A CA 1
ATOM 719 C C . LEU A 1 91 ? -5.321 4.251 -7.652 1.00 95.62 91 LEU A C 1
ATOM 721 O O . LEU A 1 91 ? -6.158 4.774 -6.919 1.00 95.62 91 LEU A O 1
ATOM 725 N N . VAL A 1 92 ? -5.351 2.948 -7.945 1.00 96.69 92 VAL A N 1
ATOM 726 C CA . VAL A 1 92 ? -6.428 2.065 -7.472 1.00 96.69 92 VAL A CA 1
ATOM 727 C C . VAL A 1 92 ? -6.396 1.926 -5.943 1.00 96.69 92 VAL A C 1
ATOM 729 O O . VAL A 1 92 ? -7.429 2.170 -5.313 1.00 96.69 92 VAL A O 1
ATOM 732 N N . PRO A 1 93 ? -5.249 1.629 -5.294 1.00 96.06 93 PRO A N 1
ATOM 733 C CA . PRO A 1 93 ? -5.175 1.631 -3.835 1.00 96.06 93 PRO A CA 1
ATOM 734 C C . PRO A 1 93 ? -5.567 2.973 -3.204 1.00 96.06 93 PRO A C 1
ATOM 736 O O . PRO A 1 93 ? -6.313 2.974 -2.224 1.00 96.06 93 PRO A O 1
ATOM 739 N N . ALA A 1 94 ? -5.105 4.105 -3.755 1.00 96.06 94 ALA A N 1
ATOM 740 C CA . ALA A 1 94 ? -5.462 5.437 -3.263 1.00 96.06 94 ALA A CA 1
ATOM 741 C C . ALA A 1 94 ? -6.973 5.669 -3.324 1.00 96.06 94 ALA A C 1
ATOM 743 O O . ALA A 1 94 ? -7.571 6.059 -2.323 1.00 96.06 94 ALA A O 1
ATOM 744 N N . ALA A 1 95 ? -7.593 5.393 -4.474 1.00 97.62 95 ALA A N 1
ATOM 745 C CA . ALA A 1 95 ? -9.021 5.588 -4.682 1.00 97.62 95 ALA A CA 1
ATOM 746 C C . ALA A 1 95 ? -9.851 4.753 -3.698 1.00 97.62 95 ALA A C 1
ATOM 748 O O . ALA A 1 95 ? -10.731 5.293 -3.028 1.00 97.62 95 ALA A O 1
ATOM 749 N N . ILE A 1 96 ? -9.527 3.463 -3.534 1.00 97.81 96 ILE A N 1
ATOM 750 C CA . ILE A 1 96 ? -10.227 2.586 -2.583 1.00 97.81 96 ILE A CA 1
ATOM 751 C C . ILE A 1 96 ? -10.082 3.117 -1.150 1.00 97.81 96 ILE A C 1
ATOM 753 O O . ILE A 1 96 ? -11.072 3.215 -0.422 1.00 97.81 96 ILE A O 1
ATOM 757 N N . MET A 1 97 ? -8.866 3.488 -0.734 1.00 96.69 97 MET A N 1
ATOM 758 C CA . MET A 1 97 ? -8.629 4.012 0.614 1.00 96.69 97 MET A CA 1
ATOM 759 C C . MET A 1 97 ? -9.350 5.346 0.857 1.00 96.69 97 MET A C 1
ATOM 761 O O . MET A 1 97 ? -9.900 5.541 1.940 1.00 96.69 97 MET A O 1
ATOM 765 N N . LEU A 1 98 ? -9.401 6.241 -0.136 1.00 96.88 98 LEU A N 1
ATOM 766 C CA . LEU A 1 98 ? -10.121 7.515 -0.048 1.00 96.88 98 LEU A CA 1
ATOM 767 C C . LEU A 1 98 ? -11.633 7.310 0.067 1.00 96.88 98 LEU A C 1
ATOM 769 O O . LEU A 1 98 ? -12.254 7.902 0.947 1.00 96.88 98 LEU A O 1
ATOM 773 N N . VAL A 1 99 ? -12.222 6.435 -0.754 1.00 97.88 99 VAL A N 1
ATOM 774 C CA . VAL A 1 99 ? -13.655 6.103 -0.675 1.00 97.88 99 VAL A CA 1
ATOM 775 C C . VAL A 1 99 ? -14.003 5.546 0.706 1.00 97.88 99 VAL A C 1
ATOM 777 O O . VAL A 1 99 ? -14.960 5.997 1.337 1.00 97.88 99 VAL A O 1
ATOM 780 N N . ILE A 1 100 ? -13.186 4.620 1.219 1.00 97.25 100 ILE A N 1
ATOM 781 C CA . ILE A 1 100 ? -13.352 4.065 2.567 1.00 97.25 100 ILE A CA 1
ATOM 782 C C . ILE A 1 100 ? -13.257 5.159 3.636 1.00 97.25 100 ILE A C 1
ATOM 784 O O . ILE A 1 100 ? -14.085 5.204 4.547 1.00 97.25 100 ILE A O 1
ATOM 788 N N . LEU A 1 101 ? -12.261 6.042 3.542 1.00 96.06 101 LEU A N 1
ATOM 789 C CA . LEU A 1 101 ? -12.062 7.127 4.500 1.00 96.06 101 LEU A CA 1
ATOM 790 C C . LEU A 1 101 ? -13.267 8.079 4.526 1.00 96.06 101 LEU A C 1
ATOM 792 O O . LEU A 1 101 ? -13.723 8.457 5.609 1.00 96.06 101 LEU A O 1
ATOM 796 N N . ILE A 1 102 ? -13.798 8.428 3.351 1.00 97.00 102 ILE A N 1
ATOM 797 C CA . ILE A 1 102 ? -14.978 9.284 3.199 1.00 97.00 102 ILE A CA 1
ATOM 798 C C . ILE A 1 102 ? -16.214 8.612 3.812 1.00 97.00 102 ILE A C 1
ATOM 800 O O . ILE A 1 102 ? -16.905 9.246 4.611 1.00 97.00 102 ILE A O 1
ATOM 804 N N . ASP A 1 103 ? -16.475 7.330 3.530 1.00 96.75 103 ASP A N 1
ATOM 805 C CA . ASP A 1 103 ? -17.624 6.623 4.120 1.00 96.75 103 ASP A CA 1
ATOM 806 C C . ASP A 1 103 ? -17.503 6.518 5.650 1.00 96.75 103 ASP A C 1
ATOM 808 O O . ASP A 1 103 ? -18.453 6.816 6.379 1.00 96.75 103 ASP A O 1
ATOM 812 N N . ILE A 1 104 ? -16.310 6.202 6.173 1.00 94.50 104 ILE A N 1
ATOM 813 C CA . ILE A 1 104 ? -16.049 6.199 7.622 1.00 94.50 104 ILE A CA 1
ATOM 814 C C . ILE A 1 104 ? -16.325 7.581 8.225 1.00 94.50 104 ILE A C 1
ATOM 816 O O . ILE A 1 104 ? -16.976 7.677 9.270 1.00 94.50 104 ILE A O 1
ATOM 820 N N . PHE A 1 105 ? -15.873 8.653 7.572 1.00 95.06 105 PHE A N 1
ATOM 821 C CA . PHE A 1 105 ? -16.115 10.021 8.021 1.00 95.06 105 PHE A CA 1
ATOM 822 C C . PHE A 1 105 ? -17.615 10.353 8.076 1.00 95.06 105 PHE A C 1
ATOM 824 O O . PHE A 1 105 ? -18.092 10.882 9.088 1.00 95.06 105 PHE A O 1
ATOM 831 N N . ILE A 1 106 ? -18.374 9.986 7.038 1.00 96.19 106 ILE A N 1
ATOM 832 C CA . ILE A 1 106 ? -19.829 10.181 6.972 1.00 96.19 106 ILE A CA 1
ATOM 833 C C . ILE A 1 106 ? -20.525 9.426 8.112 1.00 96.19 106 ILE A C 1
ATOM 835 O O . ILE A 1 106 ? -21.313 10.025 8.851 1.00 96.19 106 ILE A O 1
ATOM 839 N N . ILE A 1 107 ? -20.195 8.147 8.325 1.00 93.44 107 ILE A N 1
ATOM 840 C CA . ILE A 1 107 ? -20.782 7.318 9.392 1.00 93.44 107 ILE A CA 1
ATOM 841 C C . ILE A 1 107 ? -20.499 7.912 10.772 1.00 93.44 107 ILE A C 1
ATOM 843 O O . ILE A 1 107 ? -21.401 8.017 11.608 1.00 93.44 107 ILE A O 1
ATOM 847 N N . VAL A 1 108 ? -19.251 8.310 11.034 1.00 90.25 108 VAL A N 1
ATOM 848 C CA . VAL A 1 108 ? -18.862 8.900 12.322 1.00 90.25 108 VAL A CA 1
ATOM 849 C C . VAL A 1 108 ? -19.612 10.211 12.558 1.00 90.25 108 VAL A C 1
ATOM 851 O O . VAL A 1 108 ? -20.084 10.460 13.672 1.00 90.25 108 VAL A O 1
ATOM 854 N N . ARG A 1 109 ? -19.780 11.040 11.522 1.00 92.56 109 ARG A N 1
ATOM 855 C CA . ARG A 1 109 ? -20.549 12.286 11.621 1.00 92.56 109 ARG A CA 1
ATOM 856 C C . ARG A 1 109 ? -22.032 12.018 11.878 1.00 92.56 109 ARG A C 1
ATOM 858 O O . ARG A 1 109 ? -22.612 12.689 12.728 1.00 92.56 109 ARG A O 1
ATOM 865 N N . ALA A 1 110 ? -22.627 11.035 11.205 1.00 92.50 110 ALA A N 1
ATOM 866 C CA . ALA A 1 110 ? -24.021 10.647 11.413 1.00 92.50 110 ALA A CA 1
ATOM 867 C C . ALA A 1 110 ? -24.266 10.158 12.851 1.00 92.50 110 ALA A C 1
ATOM 869 O O . ALA A 1 110 ? -25.187 10.630 13.517 1.00 92.50 110 ALA A O 1
ATOM 870 N N . ARG A 1 111 ? -23.386 9.299 13.385 1.00 88.06 111 ARG A N 1
ATOM 871 C CA . ARG A 1 111 ? -23.477 8.804 14.772 1.00 88.06 111 ARG A CA 1
ATOM 872 C C . ARG A 1 111 ? -23.384 9.917 15.808 1.00 88.06 111 ARG A C 1
ATOM 874 O O . ARG A 1 111 ? -24.145 9.907 16.772 1.00 88.06 111 ARG A O 1
ATOM 881 N N . LYS A 1 112 ? -22.502 10.900 15.596 1.00 87.12 112 LYS A N 1
ATOM 882 C CA . LYS A 1 112 ? -22.407 12.071 16.481 1.00 87.12 112 LYS A CA 1
ATOM 883 C C . LYS A 1 112 ? -23.709 12.869 16.533 1.00 87.12 112 LYS A C 1
ATOM 885 O O . LYS A 1 112 ? -24.054 13.341 17.604 1.00 87.12 112 LYS A O 1
ATOM 890 N N . ARG A 1 113 ? -24.436 12.998 15.416 1.00 87.81 113 ARG A N 1
ATOM 891 C CA . ARG A 1 113 ? -25.727 13.711 15.392 1.00 87.81 113 ARG A CA 1
ATOM 892 C C . ARG A 1 113 ? -26.810 12.966 16.173 1.00 87.81 113 ARG A C 1
ATOM 894 O O . ARG A 1 113 ? -27.563 13.595 16.903 1.00 87.81 113 ARG A O 1
ATOM 901 N N . VAL A 1 114 ? -26.865 11.638 16.057 1.00 85.50 114 VAL A N 1
ATOM 902 C CA . VAL A 1 114 ? -27.858 10.815 16.774 1.00 85.50 114 VAL A CA 1
ATOM 903 C C . VAL A 1 114 ? -27.575 10.772 18.279 1.00 85.50 114 VAL A C 1
ATOM 905 O O . VAL A 1 114 ? -28.506 10.849 19.074 1.00 85.50 114 VAL A O 1
ATOM 908 N N . ALA A 1 115 ? -26.301 10.728 18.679 1.00 78.69 115 ALA A N 1
ATOM 909 C CA . ALA A 1 115 ? -25.895 10.696 20.086 1.00 78.69 115 ALA A CA 1
ATOM 910 C C . ALA A 1 115 ? -26.255 11.968 20.884 1.00 78.69 115 ALA A C 1
ATOM 912 O O . ALA A 1 115 ? -26.202 11.942 22.109 1.00 78.69 115 ALA A O 1
ATOM 913 N N . ILE A 1 116 ? -26.617 13.070 20.216 1.00 75.75 116 ILE A N 1
ATOM 914 C CA . ILE A 1 116 ? -27.032 14.323 20.869 1.00 75.75 116 ILE A CA 1
ATOM 915 C C . ILE A 1 116 ? -28.467 14.230 21.409 1.00 75.75 116 ILE A C 1
ATOM 917 O O . ILE A 1 116 ? -28.851 15.070 22.212 1.00 75.75 116 ILE A O 1
ATOM 921 N N . ARG A 1 117 ? -29.259 13.207 21.047 1.00 74.06 117 ARG A N 1
ATOM 922 C CA . ARG A 1 117 ? -30.561 12.969 21.690 1.00 74.06 117 ARG A CA 1
ATOM 923 C C . ARG A 1 117 ? -30.328 12.274 23.038 1.00 74.06 117 ARG A C 1
ATOM 925 O O . ARG A 1 117 ? -29.955 11.098 23.032 1.00 74.06 117 ARG A O 1
ATOM 932 N N . PRO A 1 118 ? -30.517 12.960 24.183 1.00 60.78 118 PRO A N 1
ATOM 933 C CA . PRO A 1 118 ? -30.278 12.377 25.492 1.00 60.78 118 PRO A CA 1
ATOM 934 C C . PRO A 1 118 ? -31.410 11.399 25.803 1.00 60.78 118 PRO A C 1
ATOM 936 O O . PRO A 1 118 ? -32.413 11.750 26.414 1.00 60.78 118 PRO A O 1
ATOM 939 N N . VAL A 1 119 ? -31.273 10.150 25.371 1.00 63.03 119 VAL A N 1
ATOM 940 C CA . VAL A 1 119 ? -32.080 9.078 25.951 1.00 63.03 119 VAL A CA 1
ATOM 941 C C . VAL A 1 119 ? -31.513 8.855 27.355 1.00 63.03 119 VAL A C 1
ATOM 943 O O . VAL A 1 119 ? -30.322 8.579 27.485 1.00 63.03 119 VAL A O 1
ATOM 946 N N . GLN A 1 120 ? -32.336 9.044 28.391 1.00 64.62 120 GLN A N 1
ATOM 947 C CA . GLN A 1 120 ? -31.995 9.104 29.828 1.00 64.62 120 GLN A CA 1
ATOM 948 C C . GLN A 1 120 ? -31.379 7.815 30.437 1.00 64.62 120 GLN A C 1
ATOM 950 O O . GLN A 1 120 ? -31.523 7.550 31.626 1.00 64.62 120 GLN A O 1
ATOM 955 N N . PHE A 1 121 ? -30.648 6.999 29.678 1.00 59.44 121 PHE A N 1
ATOM 956 C CA . PHE A 1 121 ? -29.943 5.826 30.198 1.00 59.44 121 PHE A CA 1
ATOM 957 C C . PHE A 1 121 ? -28.598 6.227 30.828 1.00 59.44 121 PHE A C 1
ATOM 959 O O . PHE A 1 121 ? -27.533 6.141 30.215 1.00 59.44 121 PHE A O 1
ATOM 966 N N . THR A 1 122 ? -28.638 6.674 32.082 1.00 59.66 122 THR A N 1
ATOM 967 C CA . THR A 1 122 ? -27.507 7.260 32.826 1.00 59.66 122 THR A CA 1
ATOM 968 C C . THR A 1 122 ? -26.438 6.274 33.321 1.00 59.66 122 THR A C 1
ATOM 970 O O . THR A 1 122 ? -25.395 6.723 33.790 1.00 59.66 122 THR A O 1
ATOM 973 N N . CYS A 1 123 ? -26.585 4.951 33.176 1.00 63.91 123 CYS A N 1
ATOM 974 C CA . CYS A 1 123 ? -25.655 4.011 33.829 1.00 63.91 123 CYS A CA 1
ATOM 975 C C . CYS A 1 123 ? -24.480 3.493 32.957 1.00 63.91 123 CYS A C 1
ATOM 977 O O . CYS A 1 123 ? -23.464 3.051 33.489 1.00 63.91 123 CYS A O 1
ATOM 979 N N . CYS A 1 124 ? -24.528 3.591 31.619 1.00 65.62 124 CYS A N 1
ATOM 980 C CA . CYS A 1 124 ? -23.548 2.920 30.730 1.00 65.62 124 CYS A CA 1
ATOM 981 C C . CYS A 1 124 ? -22.475 3.835 30.085 1.00 65.62 124 CYS A C 1
ATOM 983 O O . CYS A 1 124 ? -21.811 3.450 29.119 1.00 65.62 124 CYS A O 1
ATOM 985 N N . ASN A 1 125 ? -22.263 5.048 30.604 1.00 68.50 125 ASN A N 1
ATOM 986 C CA . ASN A 1 125 ? -21.556 6.122 29.885 1.00 68.50 125 ASN A CA 1
ATOM 987 C C . ASN A 1 125 ? -20.014 5.948 29.767 1.00 68.50 125 ASN A C 1
ATOM 989 O O . ASN A 1 125 ? -19.389 6.479 28.845 1.00 68.50 125 ASN A O 1
ATOM 993 N N . LYS A 1 126 ? -19.363 5.178 30.659 1.00 78.44 126 LYS A N 1
ATOM 994 C CA . LYS A 1 126 ? -17.886 5.018 30.645 1.00 78.44 126 LYS A CA 1
ATOM 995 C C . LYS A 1 126 ? -17.371 4.310 29.379 1.00 78.44 126 LYS A C 1
ATOM 997 O O . LYS A 1 126 ? -16.370 4.741 28.807 1.00 78.44 126 LYS A O 1
ATOM 1002 N N . ASN A 1 127 ? -18.088 3.298 28.885 1.00 77.94 127 ASN A N 1
ATOM 1003 C CA . ASN A 1 127 ? -17.664 2.517 27.715 1.00 77.94 127 ASN A CA 1
ATOM 1004 C C . ASN A 1 127 ? -17.753 3.317 26.402 1.00 77.94 127 ASN A C 1
ATOM 1006 O O . ASN A 1 127 ? -16.905 3.161 25.521 1.00 77.94 127 ASN A O 1
ATOM 1010 N N . MET A 1 128 ? -18.720 4.235 26.286 1.00 77.81 128 MET A N 1
ATOM 1011 C CA . MET A 1 128 ? -18.891 5.052 25.078 1.00 77.81 128 MET A CA 1
ATOM 1012 C C . MET A 1 128 ? -17.757 6.062 24.873 1.00 77.81 128 MET A C 1
ATOM 1014 O O . MET A 1 128 ? -17.286 6.241 23.747 1.00 77.81 128 MET A O 1
ATOM 1018 N N . LYS A 1 129 ? -17.260 6.694 25.949 1.00 83.19 129 LYS A N 1
ATOM 1019 C CA . LYS A 1 129 ? -16.111 7.614 25.859 1.00 83.19 129 LYS A CA 1
ATOM 1020 C C . LYS A 1 129 ? -14.868 6.901 25.324 1.00 83.19 129 LYS A C 1
ATOM 1022 O O . LYS A 1 129 ? -14.213 7.415 24.417 1.00 83.19 129 LYS A O 1
ATOM 1027 N N . GLN A 1 130 ? -14.579 5.699 25.825 1.00 83.50 130 GLN A N 1
ATOM 1028 C CA . GLN A 1 130 ? -13.422 4.918 25.387 1.00 83.50 130 GLN A CA 1
ATOM 1029 C C . GLN A 1 130 ? -13.544 4.466 23.924 1.00 83.50 130 GLN A C 1
ATOM 1031 O O . GLN A 1 130 ? -12.572 4.555 23.171 1.00 83.50 130 GLN A O 1
ATOM 1036 N N . GLN A 1 131 ? -14.741 4.067 23.487 1.00 82.75 131 GLN A N 1
ATOM 1037 C CA . GLN A 1 131 ? -14.989 3.694 22.093 1.00 82.75 131 GLN A CA 1
ATOM 1038 C C . GLN A 1 131 ? -14.805 4.880 21.131 1.00 82.75 131 GLN A C 1
ATOM 1040 O O . GLN A 1 131 ? -14.197 4.723 20.071 1.00 82.75 131 GLN A O 1
ATOM 1045 N N . ASN A 1 132 ? -15.251 6.079 21.516 1.00 84.88 132 ASN A N 1
ATOM 1046 C CA . ASN A 1 132 ? -15.063 7.298 20.725 1.00 84.88 132 ASN A CA 1
ATOM 1047 C C . ASN A 1 132 ? -13.583 7.692 20.589 1.00 84.88 132 ASN A C 1
ATOM 1049 O O . ASN A 1 132 ? -13.157 8.113 19.512 1.00 84.88 132 ASN A O 1
ATOM 1053 N N . ILE A 1 133 ? -12.791 7.548 21.658 1.00 86.81 133 ILE A N 1
ATOM 1054 C CA . ILE A 1 133 ? -11.341 7.802 21.619 1.00 86.81 133 ILE A CA 1
ATOM 1055 C C . ILE A 1 133 ? -10.664 6.823 20.655 1.00 86.81 133 ILE A C 1
ATOM 1057 O O . ILE A 1 133 ? -9.896 7.249 19.792 1.00 86.81 133 ILE A O 1
ATOM 1061 N N . LEU A 1 134 ? -11.001 5.533 20.747 1.00 84.56 134 LEU A N 1
ATOM 1062 C CA . LEU A 1 134 ? -10.445 4.504 19.871 1.00 84.56 134 LEU A CA 1
ATOM 1063 C C . LEU A 1 134 ? -10.794 4.759 18.395 1.00 84.56 134 LEU A C 1
ATOM 1065 O O . LEU A 1 134 ? -9.924 4.668 17.533 1.00 84.56 134 LEU A O 1
ATOM 1069 N N . GLN A 1 135 ? -12.041 5.135 18.093 1.00 85.50 135 GLN A N 1
ATOM 1070 C CA . GLN A 1 135 ? -12.460 5.468 16.726 1.00 85.50 135 GLN A CA 1
ATOM 1071 C C . GLN A 1 135 ? -11.705 6.677 16.162 1.00 85.50 135 GLN A C 1
ATOM 1073 O O . GLN A 1 135 ? -11.253 6.628 15.019 1.00 85.50 135 GLN A O 1
ATOM 1078 N N . LYS A 1 136 ? -11.520 7.741 16.958 1.00 88.06 136 LYS A N 1
ATOM 1079 C CA . LYS A 1 136 ? -10.725 8.909 16.545 1.00 88.06 136 LYS A CA 1
ATOM 1080 C C . LYS A 1 136 ? -9.275 8.527 16.247 1.00 88.06 136 LYS A C 1
ATOM 1082 O O . LYS A 1 136 ? -8.747 8.949 15.226 1.00 88.06 136 LYS A O 1
ATOM 1087 N N . GLN A 1 137 ? -8.654 7.712 17.100 1.00 88.44 137 GLN A N 1
ATOM 1088 C CA . GLN A 1 137 ? -7.283 7.237 16.887 1.00 88.44 137 GLN A CA 1
ATOM 1089 C C . GLN A 1 137 ? -7.155 6.429 15.592 1.00 88.44 137 GLN A C 1
ATOM 1091 O O . GLN A 1 137 ? -6.238 6.671 14.814 1.00 88.44 137 GLN A O 1
ATOM 1096 N N . ILE A 1 138 ? -8.095 5.515 15.326 1.00 85.88 138 ILE A N 1
ATOM 1097 C CA . ILE A 1 138 ? -8.104 4.714 14.092 1.00 85.88 138 ILE A CA 1
ATOM 1098 C C . ILE A 1 138 ? -8.286 5.606 12.857 1.00 85.88 138 ILE A C 1
ATOM 1100 O O . ILE A 1 138 ? -7.607 5.399 11.856 1.00 85.88 138 ILE A O 1
ATOM 1104 N N . PHE A 1 139 ? -9.168 6.607 12.922 1.00 90.25 139 PHE A N 1
ATOM 1105 C CA . PHE A 1 139 ? -9.370 7.552 11.823 1.00 90.25 139 PHE A CA 1
ATOM 1106 C C . PHE A 1 139 ? -8.104 8.361 11.517 1.00 90.25 139 PHE A C 1
ATOM 1108 O O . PHE A 1 139 ? -7.684 8.415 10.365 1.00 90.25 139 PHE A O 1
ATOM 1115 N N . ILE A 1 140 ? -7.472 8.935 12.548 1.00 91.06 140 ILE A N 1
ATOM 1116 C CA . ILE A 1 140 ? -6.221 9.696 12.406 1.00 91.06 140 ILE A CA 1
ATOM 1117 C C . ILE A 1 140 ? -5.122 8.810 11.812 1.00 91.06 140 ILE A C 1
ATOM 1119 O O . ILE A 1 140 ? -4.416 9.241 10.907 1.00 91.06 140 ILE A O 1
ATOM 1123 N N . LEU A 1 141 ? -5.016 7.563 12.278 1.00 90.56 141 LEU A N 1
ATOM 1124 C CA . LEU A 1 141 ? -4.074 6.582 11.751 1.00 90.56 141 LEU A CA 1
ATOM 1125 C C . LEU A 1 141 ? -4.293 6.325 10.252 1.00 90.56 141 LEU A C 1
ATOM 1127 O O . LEU A 1 141 ? -3.339 6.401 9.488 1.00 90.56 141 LEU A O 1
ATOM 1131 N N . MET A 1 142 ? -5.529 6.048 9.820 1.00 91.19 142 MET A N 1
ATOM 1132 C CA . MET A 1 142 ? -5.824 5.804 8.400 1.00 91.19 142 MET A CA 1
ATOM 1133 C C . MET A 1 142 ? -5.553 7.038 7.539 1.00 91.19 142 MET A C 1
ATOM 1135 O O . MET A 1 142 ? -4.961 6.912 6.470 1.00 91.19 142 MET A O 1
ATOM 1139 N N . LEU A 1 143 ? -5.940 8.225 8.016 1.00 94.00 143 LEU A N 1
ATOM 1140 C CA . LEU A 1 143 ? -5.661 9.484 7.330 1.00 94.00 143 LEU A CA 1
ATOM 1141 C C . LEU A 1 143 ? -4.150 9.694 7.164 1.00 94.00 143 LEU A C 1
ATOM 1143 O O . LEU A 1 143 ? -3.692 9.953 6.057 1.00 94.00 143 LEU A O 1
ATOM 1147 N N . ALA A 1 144 ? -3.372 9.513 8.235 1.00 93.75 144 ALA A N 1
ATOM 1148 C CA . ALA A 1 144 ? -1.918 9.624 8.188 1.00 93.75 144 ALA A CA 1
ATOM 1149 C C . ALA A 1 144 ? -1.300 8.614 7.207 1.00 93.75 144 ALA A C 1
ATOM 1151 O O . ALA A 1 144 ? -0.462 8.993 6.391 1.00 93.75 144 ALA A O 1
ATOM 1152 N N . SER A 1 145 ? -1.746 7.353 7.231 1.00 92.25 145 SER A N 1
ATOM 1153 C CA . SER A 1 145 ? -1.285 6.323 6.293 1.00 92.25 145 SER A CA 1
ATOM 1154 C C . SER A 1 145 ? -1.566 6.691 4.834 1.00 92.25 145 SER A C 1
ATOM 1156 O O . SER A 1 145 ? -0.691 6.504 3.993 1.00 92.25 145 SER A O 1
ATOM 1158 N N . ILE A 1 146 ? -2.747 7.243 4.526 1.00 93.94 146 ILE A N 1
ATOM 1159 C CA . ILE A 1 146 ? -3.099 7.693 3.170 1.00 93.94 146 ILE A CA 1
ATOM 1160 C C . ILE A 1 146 ? -2.236 8.886 2.752 1.00 93.94 146 ILE A C 1
ATOM 1162 O O . ILE A 1 146 ? -1.703 8.883 1.647 1.00 93.94 146 ILE A O 1
ATOM 1166 N N . CYS A 1 147 ? -2.050 9.880 3.625 1.00 95.00 147 CYS A N 1
ATOM 1167 C CA . CYS A 1 147 ? -1.207 11.037 3.320 1.00 95.00 147 CYS A CA 1
ATOM 1168 C C . CYS A 1 147 ? 0.233 10.616 3.011 1.00 95.00 147 CYS A C 1
ATOM 1170 O O . CYS A 1 147 ? 0.791 11.037 2.004 1.00 95.00 147 CYS A O 1
ATOM 1172 N N . ILE A 1 148 ? 0.824 9.746 3.833 1.00 94.62 148 ILE A N 1
ATOM 1173 C CA . ILE A 1 148 ? 2.203 9.278 3.634 1.00 94.62 148 ILE A CA 1
ATOM 1174 C C . ILE A 1 148 ? 2.299 8.420 2.375 1.00 94.62 148 ILE A C 1
ATOM 1176 O O . ILE A 1 148 ? 3.249 8.571 1.611 1.00 94.62 148 ILE A O 1
ATOM 1180 N N . PHE A 1 149 ? 1.307 7.566 2.118 1.00 94.38 149 PHE A N 1
ATOM 1181 C CA . PHE A 1 149 ? 1.221 6.806 0.874 1.00 94.38 149 PHE A CA 1
ATOM 1182 C C . PHE A 1 149 ? 1.204 7.727 -0.352 1.00 94.38 149 PHE A C 1
ATOM 1184 O O . PHE A 1 149 ? 1.989 7.529 -1.270 1.00 94.38 149 PHE A O 1
ATOM 1191 N N . LEU A 1 150 ? 0.370 8.770 -0.363 1.00 95.00 150 LEU A N 1
ATOM 1192 C CA . LEU A 1 150 ? 0.311 9.717 -1.480 1.00 95.00 150 LEU A CA 1
ATOM 1193 C C . LEU A 1 150 ? 1.617 10.504 -1.628 1.00 95.00 150 LEU A C 1
ATOM 1195 O O . LEU A 1 150 ? 2.144 10.586 -2.732 1.00 95.00 150 LEU A O 1
ATOM 1199 N N . ILE A 1 151 ? 2.177 11.020 -0.531 1.00 95.50 151 ILE A N 1
ATOM 1200 C CA . ILE A 1 151 ? 3.436 11.782 -0.546 1.00 95.50 151 ILE A CA 1
ATOM 1201 C C . ILE A 1 151 ? 4.595 10.937 -1.085 1.00 95.50 151 ILE A C 1
ATOM 1203 O O . ILE A 1 151 ? 5.438 11.454 -1.808 1.00 95.50 151 ILE A O 1
ATOM 1207 N N . THR A 1 152 ? 4.643 9.645 -0.758 1.00 94.94 152 THR A N 1
ATOM 1208 C CA . THR A 1 152 ? 5.748 8.761 -1.165 1.00 94.94 152 THR A CA 1
ATOM 1209 C C . THR A 1 152 ? 5.539 8.105 -2.526 1.00 94.94 152 THR A C 1
ATOM 1211 O O . THR A 1 152 ? 6.498 7.952 -3.279 1.00 94.94 152 THR A O 1
ATOM 1214 N N . CYS A 1 153 ? 4.307 7.742 -2.890 1.00 94.12 153 CYS A N 1
ATOM 1215 C CA . CYS A 1 153 ? 4.023 7.064 -4.155 1.00 94.12 153 CYS A CA 1
ATOM 1216 C C . CYS A 1 153 ? 3.798 8.024 -5.328 1.00 94.12 153 CYS A C 1
ATOM 1218 O O . CYS A 1 153 ? 4.127 7.664 -6.459 1.00 94.12 153 CYS A O 1
ATOM 1220 N N . LEU A 1 154 ? 3.256 9.225 -5.097 1.00 94.56 154 LEU A N 1
ATOM 1221 C CA . LEU A 1 154 ? 2.932 10.159 -6.179 1.00 94.56 154 LEU A CA 1
ATOM 1222 C C . LEU A 1 154 ? 4.179 10.662 -6.932 1.00 94.56 154 LEU A C 1
ATOM 1224 O O . LEU A 1 154 ? 4.148 10.620 -8.162 1.00 94.56 154 LEU A O 1
ATOM 1228 N N . PRO A 1 155 ? 5.293 11.056 -6.275 1.00 95.50 155 PRO A N 1
ATOM 1229 C CA . PRO A 1 155 ? 6.501 11.483 -6.985 1.00 95.50 155 PRO A CA 1
ATOM 1230 C C . PRO A 1 155 ? 7.066 10.391 -7.898 1.00 95.50 155 PRO A C 1
ATOM 1232 O O . PRO A 1 155 ? 7.419 10.659 -9.045 1.00 95.50 155 PRO A O 1
ATOM 1235 N N . LEU A 1 156 ? 7.079 9.139 -7.428 1.00 93.94 156 LEU A N 1
ATOM 1236 C CA . LEU A 1 156 ? 7.524 8.002 -8.231 1.00 93.94 156 LEU A CA 1
ATOM 1237 C C . LEU A 1 156 ? 6.579 7.718 -9.407 1.00 93.94 156 LEU A C 1
ATOM 1239 O O . LEU A 1 156 ? 7.040 7.424 -10.509 1.00 93.94 156 LEU A O 1
ATOM 1243 N N . ALA A 1 157 ? 5.264 7.813 -9.191 1.00 93.81 157 ALA A N 1
ATOM 1244 C CA . ALA A 1 157 ? 4.279 7.636 -10.254 1.00 93.81 157 ALA A CA 1
ATOM 1245 C C . ALA A 1 157 ? 4.436 8.705 -11.347 1.00 93.81 157 ALA A C 1
ATOM 1247 O O . ALA A 1 157 ? 4.483 8.362 -12.526 1.00 93.81 157 ALA A O 1
ATOM 1248 N N . ILE A 1 158 ? 4.585 9.978 -10.961 1.00 93.75 158 ILE A N 1
ATOM 1249 C CA . ILE A 1 158 ? 4.824 11.092 -11.891 1.00 93.75 158 ILE A CA 1
ATOM 1250 C C . ILE A 1 158 ? 6.103 10.845 -12.692 1.00 93.75 158 ILE A C 1
ATOM 1252 O O . ILE A 1 158 ? 6.080 10.912 -13.922 1.00 93.75 158 ILE A O 1
ATOM 1256 N N . TYR A 1 159 ? 7.192 10.493 -12.006 1.00 93.06 159 TYR A N 1
ATOM 1257 C CA . TYR A 1 159 ? 8.471 10.207 -12.643 1.00 93.06 159 TYR A CA 1
ATOM 1258 C C . TYR A 1 159 ? 8.360 9.091 -13.694 1.00 93.06 159 TYR A C 1
ATOM 1260 O O . TYR A 1 159 ? 8.857 9.242 -14.808 1.00 93.06 159 TYR A O 1
ATOM 1268 N N . ARG A 1 160 ? 7.638 8.004 -13.394 1.00 90.62 160 ARG A N 1
ATOM 1269 C CA . ARG A 1 160 ? 7.420 6.897 -14.342 1.00 90.62 160 ARG A CA 1
ATOM 1270 C C . ARG A 1 160 ? 6.606 7.281 -15.576 1.00 90.62 160 ARG A C 1
ATOM 1272 O O . ARG A 1 160 ? 6.852 6.723 -16.636 1.00 90.62 160 ARG A O 1
ATOM 1279 N N . VAL A 1 161 ? 5.660 8.217 -15.470 1.00 90.50 161 VAL A N 1
ATOM 1280 C CA . VAL A 1 161 ? 4.924 8.729 -16.646 1.00 90.50 161 VAL A CA 1
ATOM 1281 C C . VAL A 1 161 ? 5.804 9.639 -17.497 1.00 90.50 161 VAL A C 1
ATOM 1283 O O . VAL A 1 161 ? 5.702 9.636 -18.723 1.00 90.50 161 VAL A O 1
ATOM 1286 N N . GLN A 1 162 ? 6.634 10.459 -16.852 1.00 90.38 162 GLN A N 1
ATOM 1287 C CA . GLN A 1 162 ? 7.441 11.468 -17.532 1.00 90.38 162 GLN A CA 1
ATOM 1288 C C . GLN A 1 162 ? 8.689 10.879 -18.190 1.00 90.38 162 GLN A C 1
ATOM 1290 O O . GLN A 1 162 ? 9.021 11.279 -19.304 1.00 90.38 162 GLN A O 1
ATOM 1295 N N . SER A 1 163 ? 9.346 9.916 -17.541 1.00 87.12 163 SER A N 1
ATOM 1296 C CA . SER A 1 163 ? 10.623 9.356 -17.995 1.00 87.12 163 SER A CA 1
ATOM 1297 C C . SER A 1 163 ? 10.585 8.826 -19.440 1.00 87.12 163 SER A C 1
ATOM 1299 O O . SER A 1 163 ? 11.465 9.209 -20.208 1.00 87.12 163 SER A O 1
ATOM 1301 N N . PRO A 1 164 ? 9.570 8.054 -19.883 1.00 84.31 164 PRO A N 1
ATOM 1302 C CA . PRO A 1 164 ? 9.511 7.589 -21.269 1.00 84.31 164 PRO A CA 1
ATOM 1303 C C . PRO A 1 164 ? 9.246 8.703 -22.294 1.00 84.31 164 PRO A C 1
ATOM 1305 O O . PRO A 1 164 ? 9.547 8.535 -23.472 1.00 84.31 164 PRO A O 1
ATOM 1308 N N . ARG A 1 165 ? 8.666 9.837 -21.867 1.00 84.88 165 ARG A N 1
ATOM 1309 C CA . ARG A 1 165 ? 8.294 10.964 -22.744 1.00 84.88 165 ARG A CA 1
ATOM 1310 C C . ARG A 1 165 ? 9.425 11.959 -22.957 1.00 84.88 165 ARG A C 1
ATOM 1312 O O . ARG A 1 165 ? 9.471 12.599 -23.999 1.00 84.88 165 ARG A O 1
ATOM 1319 N N . GLN A 1 166 ? 10.335 12.086 -21.997 1.00 80.44 166 GLN A N 1
ATOM 1320 C CA . GLN A 1 166 ? 11.486 12.996 -22.068 1.00 80.44 166 GLN A CA 1
ATOM 1321 C C . GLN A 1 166 ? 12.613 12.468 -22.978 1.00 80.44 166 GLN A C 1
ATOM 1323 O O . GLN A 1 166 ? 13.769 12.828 -22.783 1.00 80.44 166 GLN A O 1
ATOM 1328 N N . GLY A 1 167 ? 12.287 11.593 -23.940 1.00 62.34 167 GLY A N 1
ATOM 1329 C CA . GLY A 1 167 ? 13.220 10.755 -24.694 1.00 62.34 167 GLY A CA 1
ATOM 1330 C C . GLY A 1 167 ? 14.551 11.432 -25.014 1.00 62.34 167 GLY A C 1
ATOM 1331 O O . GLY A 1 167 ? 14.545 12.488 -25.628 1.00 62.34 167 GLY A O 1
ATOM 1332 N N . ALA A 1 168 ? 15.659 10.818 -24.574 1.00 54.19 168 ALA A N 1
ATOM 1333 C CA . ALA A 1 168 ? 17.078 11.144 -24.825 1.00 54.19 168 ALA A CA 1
ATOM 1334 C C . ALA A 1 168 ? 17.544 12.617 -24.688 1.00 54.19 168 ALA A C 1
ATOM 1336 O O . ALA A 1 168 ? 18.740 12.886 -24.787 1.00 54.19 168 ALA A O 1
ATOM 1337 N N . MET A 1 169 ? 16.656 13.580 -24.445 1.00 51.69 169 MET A N 1
ATOM 1338 C CA . MET A 1 169 ? 16.971 15.000 -24.463 1.00 51.69 169 MET A CA 1
ATOM 1339 C C . MET A 1 169 ? 17.504 15.430 -23.095 1.00 51.69 169 MET A C 1
ATOM 1341 O O . MET A 1 169 ? 16.761 15.690 -22.153 1.00 51.69 169 MET A O 1
ATOM 1345 N N . SER A 1 170 ? 18.832 15.537 -23.034 1.00 59.97 170 SER A N 1
ATOM 1346 C CA . SER A 1 170 ? 19.680 16.215 -22.036 1.00 59.97 170 SER A CA 1
ATOM 1347 C C . SER A 1 170 ? 20.049 15.496 -20.732 1.00 59.97 170 SER A C 1
ATOM 1349 O O . SER A 1 170 ? 21.132 15.771 -20.215 1.00 59.97 170 SER A O 1
ATOM 1351 N N . LEU A 1 171 ? 19.244 14.570 -20.198 1.00 68.75 171 LEU A N 1
ATOM 1352 C CA . LEU A 1 171 ? 19.624 13.860 -18.966 1.00 68.75 171 LEU A CA 1
ATOM 1353 C C . LEU A 1 171 ? 20.528 12.666 -19.270 1.00 68.75 171 LEU A C 1
ATOM 1355 O O . LEU A 1 171 ? 20.165 11.750 -20.009 1.00 68.75 171 LEU A O 1
ATOM 1359 N N . THR A 1 172 ? 21.703 12.654 -18.645 1.00 78.12 172 THR A N 1
ATOM 1360 C CA . THR A 1 172 ? 22.583 11.481 -18.676 1.00 78.12 172 THR A CA 1
ATOM 1361 C C . THR A 1 172 ? 21.853 10.286 -18.0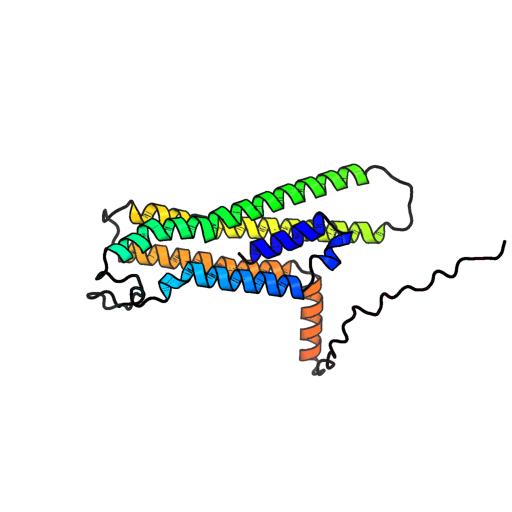55 1.00 78.12 172 THR A C 1
ATOM 1363 O O . THR A 1 172 ? 21.132 10.432 -17.065 1.00 78.12 172 THR A O 1
ATOM 1366 N N . ILE A 1 173 ? 22.055 9.080 -18.600 1.00 75.25 173 ILE A N 1
ATOM 1367 C CA . ILE A 1 173 ? 21.478 7.829 -18.061 1.00 75.25 173 ILE A CA 1
ATOM 1368 C C . ILE A 1 173 ? 21.741 7.713 -16.549 1.00 75.25 173 ILE A C 1
ATOM 1370 O O . ILE A 1 173 ? 20.874 7.285 -15.789 1.00 75.25 173 ILE A O 1
ATOM 1374 N N . PHE A 1 174 ? 22.908 8.183 -16.099 1.00 77.44 174 PHE A N 1
ATOM 1375 C CA . PHE A 1 174 ? 23.281 8.253 -14.690 1.00 77.44 174 PHE A CA 1
ATOM 1376 C C . PHE A 1 174 ? 22.296 9.065 -13.830 1.00 77.44 174 PHE A C 1
ATOM 1378 O O . PHE A 1 174 ? 21.909 8.615 -12.750 1.00 77.44 174 PHE A O 1
ATOM 1385 N N . GLN A 1 175 ? 21.845 10.233 -14.299 1.00 84.81 175 GLN A N 1
ATOM 1386 C CA . GLN A 1 175 ? 20.866 11.056 -13.580 1.00 84.81 175 GLN A CA 1
ATOM 1387 C C . GLN A 1 175 ? 19.500 10.369 -13.505 1.00 84.81 175 GLN A C 1
ATOM 1389 O O . GLN A 1 175 ? 18.868 10.388 -12.452 1.00 84.81 175 GLN A O 1
ATOM 1394 N N . ILE A 1 176 ? 19.068 9.714 -14.588 1.00 82.75 176 ILE A N 1
ATOM 1395 C CA . ILE A 1 176 ? 17.810 8.951 -14.628 1.00 82.75 176 ILE A CA 1
ATOM 1396 C C . ILE A 1 176 ? 17.844 7.842 -13.569 1.00 82.75 176 ILE A C 1
ATOM 1398 O O . ILE A 1 176 ? 16.974 7.783 -12.702 1.00 82.75 176 ILE A O 1
ATOM 1402 N N . VAL A 1 177 ? 18.889 7.011 -13.582 1.00 82.25 177 VAL A N 1
ATOM 1403 C CA . VAL A 1 177 ? 19.050 5.913 -12.618 1.00 82.25 177 VAL A CA 1
ATOM 1404 C C . VAL A 1 177 ? 19.141 6.438 -11.183 1.00 82.25 177 VAL A C 1
ATOM 1406 O O . VAL A 1 177 ? 18.511 5.873 -10.292 1.00 82.25 177 VAL A O 1
ATOM 1409 N N . SER A 1 178 ? 19.862 7.539 -10.957 1.00 86.94 178 SER A N 1
ATOM 1410 C CA . SER A 1 178 ? 20.004 8.146 -9.627 1.00 86.94 178 SER A CA 1
ATOM 1411 C C . SER A 1 178 ? 18.669 8.656 -9.082 1.00 86.94 178 SER A C 1
ATOM 1413 O O . SER A 1 178 ? 18.307 8.325 -7.955 1.00 86.94 178 SER A O 1
ATOM 1415 N N . ILE A 1 179 ? 17.896 9.397 -9.888 1.00 90.25 179 ILE A N 1
ATOM 1416 C CA . ILE A 1 179 ? 16.567 9.891 -9.493 1.00 90.25 179 ILE A CA 1
ATOM 1417 C C . ILE A 1 179 ? 15.631 8.716 -9.205 1.00 90.25 179 ILE A C 1
ATOM 1419 O O . ILE A 1 179 ? 14.954 8.702 -8.175 1.00 90.25 179 ILE A O 1
ATOM 1423 N N . TRP A 1 180 ? 15.614 7.710 -10.083 1.00 88.88 180 TRP A N 1
ATOM 1424 C CA . TRP A 1 180 ? 14.801 6.513 -9.891 1.00 88.88 180 TRP A CA 1
ATOM 1425 C C . TRP A 1 180 ? 15.159 5.779 -8.594 1.00 88.88 180 TRP A C 1
ATOM 1427 O O . TRP A 1 180 ? 14.265 5.440 -7.817 1.00 88.88 180 TRP A O 1
ATOM 1437 N N . ALA A 1 181 ? 16.454 5.596 -8.319 1.00 89.75 181 ALA A N 1
ATOM 1438 C CA . ALA A 1 181 ? 16.929 4.977 -7.090 1.00 89.75 181 ALA A CA 1
ATOM 1439 C C . ALA A 1 181 ? 16.493 5.786 -5.861 1.00 89.75 181 ALA A C 1
ATOM 1441 O O . ALA A 1 181 ? 15.892 5.221 -4.948 1.00 89.75 181 ALA A O 1
ATOM 1442 N N . SER A 1 182 ? 16.711 7.106 -5.844 1.00 93.50 182 SER A N 1
ATOM 1443 C CA . SER A 1 182 ? 16.289 7.977 -4.738 1.00 93.50 182 SER A CA 1
ATOM 1444 C C . SER A 1 182 ? 14.782 7.905 -4.477 1.00 93.50 182 SER A C 1
ATOM 1446 O O . SER A 1 182 ? 14.362 7.791 -3.325 1.00 93.50 182 SER A O 1
ATOM 1448 N N . LEU A 1 183 ? 13.958 7.906 -5.529 1.00 93.88 183 LEU A N 1
ATOM 1449 C CA . LEU A 1 183 ? 12.506 7.755 -5.404 1.00 93.88 183 LEU A CA 1
ATOM 1450 C C . LEU A 1 183 ? 12.109 6.357 -4.905 1.00 93.88 183 LEU A C 1
ATOM 1452 O O . LEU A 1 183 ? 11.181 6.236 -4.106 1.00 93.88 183 LEU A O 1
ATOM 1456 N N . GLY A 1 184 ? 12.825 5.306 -5.313 1.00 91.50 184 GLY A N 1
ATOM 1457 C CA . GLY A 1 184 ? 12.638 3.945 -4.801 1.00 91.50 184 GLY A CA 1
ATOM 1458 C C . GLY A 1 184 ? 12.972 3.815 -3.310 1.00 91.50 184 GLY A C 1
ATOM 1459 O O . GLY A 1 184 ? 12.212 3.212 -2.545 1.00 91.50 184 GLY A O 1
ATOM 1460 N N . TRP A 1 185 ? 14.057 4.447 -2.857 1.00 93.44 185 TRP A N 1
ATOM 1461 C CA . TRP A 1 185 ? 14.383 4.570 -1.432 1.00 93.44 185 TRP A CA 1
ATOM 1462 C C . TRP A 1 185 ? 13.293 5.330 -0.673 1.00 93.44 185 TRP A C 1
ATOM 1464 O O . TRP A 1 185 ? 12.857 4.894 0.395 1.00 93.44 185 TRP A O 1
ATOM 1474 N N . PHE A 1 186 ? 12.788 6.423 -1.248 1.00 92.69 186 PHE A N 1
ATOM 1475 C CA . PHE A 1 186 ? 11.707 7.206 -0.654 1.00 92.69 186 PHE A CA 1
ATOM 1476 C C . PHE A 1 186 ? 10.399 6.410 -0.533 1.00 92.69 186 PHE A C 1
ATOM 1478 O O . PHE A 1 186 ? 9.730 6.458 0.500 1.00 92.69 186 PHE A O 1
ATOM 1485 N N . GLN A 1 187 ? 10.062 5.595 -1.534 1.00 91.88 187 GLN A N 1
ATOM 1486 C CA . GLN A 1 187 ? 8.944 4.654 -1.449 1.00 91.88 187 GLN A CA 1
ATOM 1487 C C . GLN A 1 187 ? 9.183 3.586 -0.367 1.00 91.88 187 GLN A C 1
ATOM 1489 O O . GLN A 1 187 ? 8.260 3.211 0.357 1.00 91.88 187 GLN A O 1
ATOM 1494 N N . SER A 1 188 ? 10.419 3.112 -0.210 1.00 90.88 188 SER A N 1
ATOM 1495 C CA . SER A 1 188 ? 10.767 2.121 0.815 1.00 90.88 188 SER A CA 1
ATOM 1496 C C . SER A 1 188 ? 10.594 2.672 2.236 1.00 90.88 188 SER A C 1
ATOM 1498 O O . SER A 1 188 ? 10.111 1.962 3.123 1.00 90.88 188 SER A O 1
ATOM 1500 N N . LEU A 1 189 ? 10.880 3.965 2.447 1.00 90.62 189 LEU A N 1
ATOM 1501 C CA . LEU A 1 189 ? 10.610 4.650 3.717 1.00 90.62 189 LEU A CA 1
ATOM 1502 C C . LEU A 1 189 ? 9.132 4.582 4.109 1.00 90.62 189 LEU A C 1
ATOM 1504 O O . LEU A 1 189 ? 8.826 4.445 5.293 1.00 90.62 189 LEU A O 1
ATOM 1508 N N . PHE A 1 190 ? 8.203 4.607 3.151 1.00 91.00 190 PHE A N 1
ATOM 1509 C CA . PHE A 1 190 ? 6.780 4.482 3.462 1.00 91.00 190 PHE A CA 1
ATOM 1510 C C . PHE A 1 190 ? 6.435 3.155 4.147 1.00 91.00 190 PHE A C 1
ATOM 1512 O O . PHE A 1 190 ? 5.593 3.149 5.050 1.00 91.00 190 PHE A O 1
ATOM 1519 N N . HIS A 1 191 ? 7.092 2.048 3.789 1.00 88.38 191 HIS A N 1
ATOM 1520 C CA . HIS A 1 191 ? 6.870 0.765 4.458 1.00 88.38 191 HIS A CA 1
ATOM 1521 C C . HIS A 1 191 ? 7.317 0.813 5.922 1.00 88.38 191 HIS A C 1
ATOM 1523 O O . HIS A 1 191 ? 6.559 0.410 6.810 1.00 88.38 191 HIS A O 1
ATOM 1529 N N . ALA A 1 192 ? 8.498 1.378 6.183 1.00 91.56 192 ALA A N 1
ATOM 1530 C CA . ALA A 1 192 ? 9.017 1.553 7.536 1.00 91.56 192 ALA A CA 1
ATOM 1531 C C . ALA A 1 192 ? 8.119 2.487 8.361 1.00 91.56 192 ALA A C 1
ATOM 1533 O O . ALA A 1 192 ? 7.659 2.127 9.446 1.00 91.56 192 ALA A O 1
ATOM 1534 N N . VAL A 1 193 ? 7.797 3.666 7.828 1.00 91.50 193 VAL A N 1
ATOM 1535 C CA . VAL A 1 193 ? 6.964 4.663 8.511 1.00 91.50 193 VAL A CA 1
ATOM 1536 C C . VAL A 1 193 ? 5.568 4.109 8.792 1.00 91.50 193 VAL A C 1
ATOM 1538 O O . VAL A 1 193 ? 5.077 4.240 9.911 1.00 91.50 193 VAL A O 1
ATOM 1541 N N . SER A 1 194 ? 4.941 3.424 7.833 1.00 87.75 194 SER A N 1
ATOM 1542 C CA . SER A 1 194 ? 3.627 2.802 8.041 1.00 87.75 194 SER A CA 1
ATOM 1543 C C . SER A 1 194 ? 3.653 1.787 9.184 1.00 87.75 194 SER A C 1
ATOM 1545 O O . SER A 1 194 ? 2.756 1.791 10.030 1.00 87.75 194 SER A O 1
ATOM 1547 N N . PHE A 1 195 ? 4.702 0.961 9.266 1.00 86.94 195 PHE A N 1
ATOM 1548 C CA . PHE A 1 195 ? 4.902 0.045 10.388 1.00 86.94 195 PHE A CA 1
ATOM 1549 C C . PHE A 1 195 ? 5.007 0.795 11.724 1.00 86.94 195 PHE A C 1
ATOM 1551 O O . PHE A 1 195 ? 4.288 0.466 12.673 1.00 86.94 195 PHE A O 1
ATOM 1558 N N . TYR A 1 196 ? 5.829 1.845 11.801 1.00 89.75 196 TYR A N 1
ATOM 1559 C CA . TYR A 1 196 ? 5.976 2.635 13.025 1.00 89.75 196 TYR A CA 1
ATOM 1560 C C . TYR A 1 196 ? 4.676 3.319 13.444 1.00 89.75 196 TYR A C 1
ATOM 1562 O O . TYR A 1 196 ? 4.319 3.277 14.621 1.00 89.75 196 TYR A O 1
ATOM 1570 N N . ILE A 1 197 ? 3.920 3.895 12.510 1.00 87.44 197 ILE A N 1
ATOM 1571 C CA . ILE A 1 197 ? 2.650 4.559 12.827 1.00 87.44 197 ILE A CA 1
ATOM 1572 C C . ILE A 1 197 ? 1.635 3.540 13.355 1.00 87.44 197 ILE A C 1
ATOM 1574 O O . ILE A 1 197 ? 0.946 3.823 14.341 1.00 87.44 197 ILE A O 1
ATOM 1578 N N . HIS A 1 198 ? 1.575 2.334 12.784 1.00 82.75 198 HIS A N 1
ATOM 1579 C CA . HIS A 1 198 ? 0.738 1.260 13.321 1.00 82.75 198 HIS A CA 1
ATOM 1580 C C . HIS A 1 198 ? 1.169 0.835 14.734 1.00 82.75 198 HIS A C 1
ATOM 1582 O O . HIS A 1 198 ? 0.316 0.708 15.622 1.00 82.75 198 HIS A O 1
ATOM 1588 N N . CYS A 1 199 ? 2.475 0.689 14.973 1.00 82.44 199 CYS A N 1
ATOM 1589 C CA . CYS A 1 199 ? 3.033 0.357 16.286 1.00 82.44 199 CYS A CA 1
ATOM 1590 C C . CYS A 1 199 ? 2.740 1.437 17.342 1.00 82.44 199 CYS A C 1
ATOM 1592 O O . CYS A 1 199 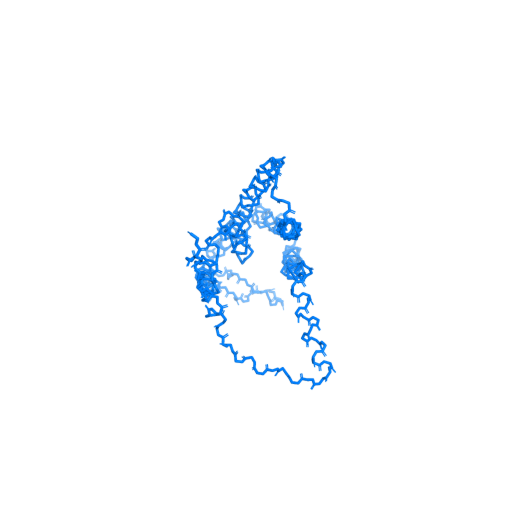? 2.331 1.119 18.461 1.00 82.44 199 CYS A O 1
ATOM 1594 N N . LEU A 1 200 ? 2.904 2.715 16.993 1.00 83.56 200 LEU A N 1
ATOM 1595 C CA . LEU A 1 200 ? 2.688 3.848 17.897 1.00 83.56 200 LEU A CA 1
ATOM 1596 C C . LEU A 1 200 ? 1.203 4.098 18.178 1.00 83.56 200 LEU A C 1
ATOM 1598 O O . LEU A 1 200 ? 0.835 4.452 19.300 1.00 83.56 200 LEU A O 1
ATOM 1602 N N . SER A 1 201 ? 0.337 3.877 17.191 1.00 82.19 201 SER A N 1
ATOM 1603 C CA . SER A 1 201 ? -1.097 4.155 17.325 1.00 82.19 201 SER A CA 1
ATOM 1604 C C . SER A 1 201 ? -1.821 3.120 18.183 1.00 82.19 201 SER A C 1
ATOM 1606 O O . SER A 1 201 ? -2.760 3.453 18.905 1.00 82.19 201 SER A O 1
ATOM 1608 N N . SER A 1 202 ? -1.375 1.863 18.172 1.00 80.75 202 SER A N 1
ATOM 1609 C CA . SER A 1 202 ? -2.005 0.811 18.965 1.00 80.75 202 SER A CA 1
ATOM 1610 C C . SER A 1 202 ? -1.534 0.870 20.423 1.00 80.75 202 SER A C 1
ATOM 1612 O O . SER A 1 202 ? -0.477 0.367 20.798 1.00 80.75 202 SER A O 1
ATOM 1614 N N . THR A 1 203 ? -2.336 1.490 21.295 1.00 79.06 203 THR A N 1
ATOM 1615 C CA . THR A 1 203 ? -2.141 1.441 22.761 1.00 79.06 203 THR A CA 1
ATOM 1616 C C . THR A 1 203 ? -2.084 0.004 23.272 1.00 79.06 203 THR A C 1
ATOM 1618 O O . THR A 1 203 ? -1.267 -0.317 24.131 1.00 79.06 203 THR A O 1
ATOM 1621 N N . PHE A 1 204 ? -2.908 -0.870 22.693 1.00 75.94 204 PHE A N 1
ATOM 1622 C CA . PHE A 1 204 ? -2.926 -2.296 22.984 1.00 75.94 204 PHE A CA 1
ATOM 1623 C C . PHE A 1 204 ? -1.601 -2.969 22.624 1.00 75.94 204 PHE A C 1
ATOM 1625 O O . PHE A 1 204 ? -1.026 -3.658 23.461 1.00 75.94 204 PHE A O 1
ATOM 1632 N N . PHE A 1 205 ? -1.079 -2.707 21.421 1.00 77.06 205 PHE A N 1
ATOM 1633 C CA . PHE A 1 205 ? 0.223 -3.220 21.004 1.00 77.06 205 PHE A CA 1
ATOM 1634 C C . PHE A 1 205 ? 1.321 -2.726 21.939 1.00 77.06 205 PHE A C 1
ATOM 1636 O O . PHE A 1 205 ? 2.084 -3.533 22.447 1.00 77.06 205 PHE A O 1
ATOM 1643 N N . ARG A 1 206 ? 1.351 -1.426 22.260 1.00 86.19 206 ARG A N 1
ATOM 1644 C CA . ARG A 1 206 ? 2.333 -0.862 23.199 1.00 86.19 206 ARG A CA 1
ATOM 1645 C C . ARG A 1 206 ? 2.257 -1.512 24.577 1.00 86.19 206 ARG A C 1
ATOM 1647 O O . ARG A 1 206 ? 3.298 -1.801 25.161 1.00 86.19 206 ARG A O 1
ATOM 1654 N N . LYS A 1 207 ? 1.050 -1.764 25.094 1.00 86.50 207 LYS A N 1
ATOM 1655 C CA . LYS A 1 207 ? 0.854 -2.445 26.379 1.00 86.50 207 LYS A CA 1
ATOM 1656 C C . LYS A 1 207 ? 1.373 -3.883 26.320 1.00 86.50 207 LYS A C 1
ATOM 1658 O O . LYS A 1 207 ? 2.214 -4.247 27.135 1.00 86.50 207 LYS A O 1
ATOM 1663 N N . GLN A 1 208 ? 0.959 -4.661 25.321 1.00 85.62 208 GLN A N 1
ATOM 1664 C CA . GLN A 1 208 ? 1.417 -6.042 25.147 1.00 85.62 208 GLN A CA 1
ATOM 1665 C C . GLN A 1 208 ? 2.924 -6.142 24.889 1.00 85.62 208 GLN A C 1
ATOM 1667 O O . GLN A 1 208 ? 3.582 -7.035 25.415 1.00 85.62 208 GLN A O 1
ATOM 1672 N N . PHE A 1 209 ? 3.482 -5.226 24.103 1.00 86.69 209 PHE A N 1
ATOM 1673 C CA . PHE A 1 209 ? 4.904 -5.162 23.793 1.00 86.69 209 PHE A CA 1
ATOM 1674 C C . PHE A 1 209 ? 5.726 -4.855 25.047 1.00 86.69 209 PHE A C 1
ATOM 1676 O O . PHE A 1 209 ? 6.652 -5.597 25.362 1.00 86.69 209 PHE A O 1
ATOM 1683 N N . LYS A 1 210 ? 5.332 -3.838 25.829 1.00 91.25 210 LYS A N 1
ATOM 1684 C CA . LYS A 1 210 ? 5.958 -3.529 27.125 1.00 91.25 210 LYS A CA 1
ATOM 1685 C C . LYS A 1 210 ? 5.858 -4.698 28.101 1.00 91.25 210 LYS A C 1
ATOM 1687 O O . LYS A 1 210 ? 6.837 -5.014 28.768 1.00 91.25 210 LYS A O 1
ATOM 1692 N N . GLU A 1 211 ? 4.704 -5.359 28.175 1.00 92.25 211 GLU A N 1
ATOM 1693 C CA . GLU A 1 211 ? 4.527 -6.543 29.020 1.00 92.25 211 GLU A CA 1
ATOM 1694 C C . GLU A 1 211 ? 5.441 -7.697 28.594 1.00 92.25 211 GLU A C 1
ATOM 1696 O O . GLU A 1 211 ? 6.034 -8.342 29.456 1.00 92.25 211 GLU A O 1
ATOM 1701 N N . ARG A 1 212 ? 5.593 -7.946 27.287 1.00 88.81 212 ARG A N 1
ATOM 1702 C CA . ARG A 1 212 ? 6.507 -8.971 26.761 1.00 88.81 212 ARG A CA 1
ATOM 1703 C C . ARG A 1 212 ? 7.968 -8.626 27.047 1.00 88.81 212 ARG A C 1
ATOM 1705 O O . ARG A 1 212 ? 8.675 -9.475 27.578 1.00 88.81 212 ARG A O 1
ATOM 1712 N N . ILE A 1 213 ? 8.395 -7.388 26.791 1.00 93.50 213 ILE A N 1
ATOM 1713 C CA . ILE A 1 213 ? 9.757 -6.925 27.104 1.00 93.50 213 ILE A CA 1
ATOM 1714 C C . ILE A 1 213 ? 10.048 -7.050 28.599 1.00 93.50 213 ILE A C 1
ATOM 1716 O O . ILE A 1 213 ? 11.069 -7.616 28.972 1.00 93.50 213 ILE A O 1
ATOM 1720 N N . LYS A 1 214 ? 9.139 -6.595 29.471 1.00 95.56 214 LYS A N 1
ATOM 1721 C CA . LYS A 1 214 ? 9.316 -6.694 30.927 1.00 95.56 214 LYS A CA 1
ATOM 1722 C C . LYS A 1 214 ? 9.470 -8.147 31.388 1.00 95.56 214 LYS A C 1
ATOM 1724 O O . LYS A 1 214 ? 10.246 -8.414 32.295 1.00 95.56 214 LYS A O 1
ATOM 1729 N N . ARG A 1 215 ? 8.757 -9.098 30.771 1.00 90.38 215 ARG A N 1
ATOM 1730 C CA . ARG A 1 215 ? 8.912 -10.533 31.080 1.00 90.38 215 ARG A CA 1
ATOM 1731 C C . ARG A 1 215 ? 10.279 -11.069 30.657 1.00 90.38 215 ARG A C 1
ATOM 1733 O O . ARG A 1 215 ? 10.891 -11.771 31.455 1.00 90.38 215 ARG A O 1
ATOM 1740 N N . ILE A 1 216 ? 10.741 -10.705 29.456 1.00 94.06 216 ILE A N 1
ATOM 1741 C CA . ILE A 1 216 ? 12.065 -11.086 28.940 1.00 94.06 216 ILE A CA 1
ATOM 1742 C C . ILE A 1 216 ? 13.165 -10.536 29.857 1.00 94.06 216 ILE A C 1
ATOM 1744 O O . ILE A 1 216 ? 14.017 -11.298 30.300 1.00 94.06 216 ILE A O 1
ATOM 1748 N N . LEU A 1 217 ? 13.096 -9.249 30.213 1.00 95.81 217 LEU A N 1
ATOM 1749 C CA . LEU A 1 217 ? 14.065 -8.608 31.111 1.00 95.81 217 LEU A CA 1
ATOM 1750 C C . LEU A 1 217 ? 14.064 -9.217 32.519 1.00 95.81 217 LEU A C 1
ATOM 1752 O O . LEU A 1 217 ? 15.111 -9.325 33.141 1.00 95.81 217 LEU A O 1
ATOM 1756 N N . ASN A 1 218 ? 12.906 -9.664 33.009 1.00 96.88 218 ASN A N 1
ATOM 1757 C CA . ASN A 1 218 ? 12.791 -10.309 34.317 1.00 96.88 218 ASN A CA 1
ATOM 1758 C C . ASN A 1 218 ? 13.166 -11.805 34.301 1.00 96.88 218 ASN A C 1
ATOM 1760 O O . ASN A 1 218 ? 12.892 -12.496 35.281 1.00 96.88 218 ASN A O 1
ATOM 1764 N N . GLY A 1 219 ? 13.687 -12.341 33.189 1.00 93.38 219 GLY A N 1
ATOM 1765 C CA . GLY A 1 219 ? 14.051 -13.758 33.062 1.00 93.38 219 GLY A CA 1
ATOM 1766 C C . GLY A 1 219 ? 12.873 -14.733 33.195 1.00 93.38 219 GLY A C 1
ATOM 1767 O O . GLY A 1 219 ? 13.073 -15.936 33.362 1.00 93.38 219 GLY A O 1
ATOM 1768 N N . ARG A 1 220 ? 11.624 -14.251 33.134 1.00 87.00 220 ARG A N 1
ATOM 1769 C CA . ARG A 1 220 ? 10.446 -15.118 33.238 1.00 87.00 220 ARG A CA 1
ATOM 1770 C C . ARG A 1 220 ? 10.211 -15.771 31.885 1.00 87.00 220 ARG A C 1
ATOM 1772 O O . ARG A 1 220 ? 9.898 -15.081 30.913 1.00 87.00 220 ARG A O 1
ATOM 1779 N N . ARG A 1 221 ? 10.313 -17.103 31.832 1.00 81.62 221 ARG A N 1
ATOM 1780 C CA . ARG A 1 221 ? 9.906 -17.871 30.649 1.00 81.62 221 ARG A CA 1
ATOM 1781 C C . ARG A 1 221 ? 8.461 -17.497 30.297 1.00 81.62 221 ARG A C 1
ATOM 1783 O O . ARG A 1 221 ? 7.63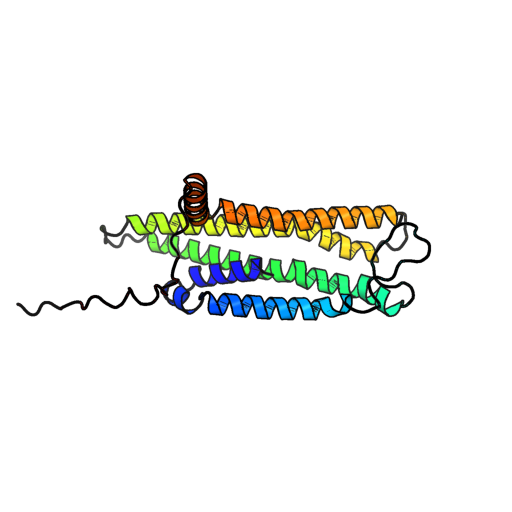7 -17.359 31.208 1.00 81.62 221 ARG A O 1
ATOM 1790 N N . PRO A 1 222 ? 8.139 -17.277 29.010 1.00 70.75 222 PRO A N 1
ATOM 1791 C CA . PRO A 1 222 ? 6.759 -17.050 28.626 1.00 70.75 222 PRO A CA 1
ATOM 1792 C C . PRO A 1 222 ? 5.945 -18.257 29.108 1.00 70.75 222 PRO A C 1
ATOM 1794 O O . PRO A 1 222 ? 6.396 -19.387 28.904 1.00 70.75 222 PRO A O 1
ATOM 1797 N N . PRO A 1 223 ? 4.783 -18.055 29.759 1.00 68.62 223 PRO A N 1
ATOM 1798 C CA . PRO A 1 223 ? 3.876 -19.171 29.964 1.00 68.62 223 PRO A CA 1
ATOM 1799 C C . PRO A 1 223 ? 3.643 -19.777 28.585 1.00 68.62 223 PRO A C 1
ATOM 1801 O O . PRO A 1 223 ? 3.426 -19.026 27.628 1.00 68.62 223 PRO A O 1
ATOM 1804 N N . VAL A 1 224 ? 3.773 -21.097 28.465 1.00 73.44 224 VAL A N 1
ATOM 1805 C CA . VAL A 1 224 ? 3.381 -21.806 27.250 1.00 73.44 224 VAL A CA 1
ATOM 1806 C C . VAL A 1 224 ? 1.911 -21.467 27.069 1.00 73.44 224 VAL A C 1
ATOM 1808 O O . VAL A 1 224 ? 1.055 -21.966 27.794 1.00 73.44 224 VAL A O 1
ATOM 1811 N N . ILE A 1 225 ? 1.630 -20.507 26.188 1.00 58.59 225 ILE A N 1
ATOM 1812 C CA . ILE A 1 225 ? 0.268 -20.168 25.817 1.00 58.59 225 ILE A CA 1
ATOM 1813 C C . ILE A 1 225 ? -0.153 -21.354 24.968 1.00 58.59 225 ILE A C 1
ATOM 1815 O O . ILE A 1 225 ? 0.018 -21.346 23.751 1.00 58.59 225 ILE A O 1
ATOM 1819 N N . LEU A 1 226 ? -0.658 -22.399 25.624 1.00 57.28 226 LEU A N 1
ATOM 1820 C CA . LEU A 1 226 ? -1.638 -23.264 25.003 1.00 57.28 226 LEU A CA 1
ATOM 1821 C C . LEU A 1 226 ? -2.676 -22.290 24.455 1.00 57.28 226 LEU A C 1
ATOM 1823 O O . LEU A 1 226 ? -3.339 -21.584 25.217 1.00 57.28 226 LEU A O 1
ATOM 1827 N N . MET A 1 227 ? -2.707 -22.134 23.130 1.00 48.06 227 MET A N 1
ATOM 1828 C CA . MET A 1 227 ? -3.775 -21.436 22.427 1.00 48.06 227 MET A CA 1
ATOM 1829 C C . MET A 1 227 ? -5.047 -22.267 22.621 1.00 48.06 227 MET A C 1
ATOM 1831 O O . MET A 1 227 ? -5.580 -22.854 21.685 1.00 48.06 227 MET A O 1
ATOM 1835 N N . GLU A 1 228 ? -5.537 -22.344 23.854 1.00 49.38 228 GLU A N 1
ATOM 1836 C CA . GLU A 1 228 ? -6.916 -22.680 24.117 1.00 49.38 228 GLU A CA 1
ATOM 1837 C C . GLU A 1 228 ? -7.719 -21.545 23.504 1.00 49.38 228 GLU A C 1
ATOM 1839 O O . GLU A 1 228 ? -7.768 -20.413 23.995 1.00 49.38 228 GLU A O 1
ATOM 1844 N N . SER A 1 229 ? -8.238 -21.850 22.316 1.00 47.25 229 SER A N 1
ATOM 1845 C CA . SER A 1 229 ? -9.190 -21.058 21.564 1.00 47.25 229 SER A CA 1
ATOM 1846 C C . SER A 1 229 ? -10.221 -20.489 22.533 1.00 47.25 229 SER A C 1
ATOM 1848 O O . SER A 1 229 ? -11.155 -21.164 22.957 1.00 47.25 229 SER A O 1
ATOM 1850 N N . THR A 1 230 ? -10.070 -19.212 22.870 1.00 49.66 230 THR A N 1
ATOM 1851 C CA . THR A 1 230 ? -10.938 -18.472 23.796 1.00 49.66 230 THR A CA 1
ATOM 1852 C C . THR A 1 230 ? -12.330 -18.217 23.196 1.00 49.66 230 THR A C 1
ATOM 1854 O O . THR A 1 230 ? -13.099 -17.411 23.708 1.00 49.66 230 THR A O 1
ATOM 1857 N N . ALA A 1 231 ? -12.678 -18.918 22.112 1.00 51.06 231 ALA A N 1
ATOM 1858 C CA . ALA A 1 231 ? -13.984 -18.888 21.472 1.00 51.06 231 ALA A CA 1
ATOM 1859 C C . ALA A 1 231 ? -15.090 -19.552 22.315 1.00 51.06 231 ALA A C 1
ATOM 1861 O O . ALA A 1 231 ? -16.261 -19.395 21.981 1.00 51.06 231 ALA A O 1
ATOM 1862 N N . THR A 1 232 ? -14.760 -20.259 23.401 1.00 48.25 232 THR A N 1
ATOM 1863 C CA . THR A 1 232 ? -15.751 -21.061 24.144 1.00 48.25 232 THR A CA 1
ATOM 1864 C C . THR A 1 232 ? -16.225 -20.443 25.467 1.00 48.25 232 THR A C 1
ATOM 1866 O O . THR A 1 232 ? -17.252 -20.868 25.989 1.00 48.25 232 THR A O 1
ATOM 1869 N N . VAL A 1 233 ? -15.580 -19.392 25.994 1.00 48.22 233 VAL A N 1
ATOM 1870 C CA . VAL A 1 233 ? -15.939 -18.797 27.308 1.00 48.22 233 VAL A CA 1
ATOM 1871 C C . VAL A 1 233 ? -16.741 -17.495 27.157 1.00 48.22 233 VAL A C 1
ATOM 1873 O O . VAL A 1 233 ? -16.516 -16.492 27.824 1.00 48.22 233 VAL A O 1
ATOM 1876 N N . GLN A 1 234 ? -17.704 -17.510 26.237 1.00 44.84 234 GLN A N 1
ATOM 1877 C CA . GLN A 1 234 ? -18.881 -16.632 26.267 1.00 44.84 234 GLN A CA 1
ATOM 1878 C C . GLN A 1 234 ? -20.169 -17.438 26.015 1.00 44.84 234 GLN A C 1
ATOM 1880 O O . GLN A 1 234 ? -21.168 -16.906 25.530 1.00 44.84 234 GLN A O 1
ATOM 1885 N N . ARG A 1 235 ? -20.183 -18.734 26.376 1.00 43.59 235 ARG A N 1
ATOM 1886 C CA . ARG A 1 235 ? -21.445 -19.441 26.624 1.00 43.59 235 ARG A CA 1
ATOM 1887 C C . ARG A 1 235 ? -22.123 -18.777 27.822 1.00 43.59 235 ARG A C 1
ATOM 1889 O O . ARG A 1 235 ? -21.741 -19.006 28.960 1.00 43.59 235 ARG A O 1
ATOM 1896 N N . ILE A 1 236 ? -23.062 -17.890 27.501 1.00 46.66 236 ILE A N 1
ATOM 1897 C CA . ILE A 1 236 ? -24.420 -17.869 28.047 1.00 46.66 236 ILE A CA 1
ATOM 1898 C C . ILE A 1 236 ? -24.435 -18.266 29.528 1.00 46.66 236 ILE A C 1
ATOM 1900 O O . ILE A 1 236 ? -24.582 -19.442 29.850 1.00 46.66 236 ILE A O 1
ATOM 1904 N N . GLN A 1 237 ? -24.330 -17.285 30.429 1.00 40.25 237 GLN A N 1
ATOM 1905 C CA . GLN A 1 237 ? -25.014 -17.468 31.703 1.00 40.25 237 GLN A CA 1
ATOM 1906 C C . GLN A 1 237 ? -26.506 -17.604 31.373 1.00 40.25 237 GLN A C 1
ATOM 1908 O O . GLN A 1 237 ? -27.049 -16.698 30.725 1.00 40.25 237 GLN A O 1
ATOM 1913 N N . PRO A 1 238 ? -27.165 -18.717 31.743 1.00 47.91 238 PRO A N 1
ATOM 1914 C CA . PRO A 1 238 ? -28.607 -18.796 31.675 1.00 47.91 238 PRO A CA 1
ATOM 1915 C C . PRO A 1 238 ? -29.133 -17.669 32.551 1.00 47.91 238 PRO A C 1
ATOM 1917 O O . PRO A 1 238 ? -28.843 -17.582 33.742 1.00 47.91 238 PRO A O 1
ATOM 1920 N N . ARG A 1 239 ? -29.865 -16.757 31.924 1.00 48.81 239 ARG A N 1
ATOM 1921 C CA . ARG A 1 239 ? -30.712 -15.808 32.620 1.00 48.81 239 ARG A CA 1
ATOM 1922 C C . ARG A 1 239 ? -31.843 -16.659 33.194 1.00 48.81 239 ARG A C 1
ATOM 1924 O O . ARG A 1 239 ? -32.846 -16.858 32.518 1.00 48.81 239 ARG A O 1
ATOM 1931 N N . GLU A 1 240 ? -31.624 -17.247 34.369 1.00 53.03 240 GLU A N 1
ATOM 1932 C CA . GLU A 1 240 ? -32.698 -17.815 35.179 1.00 53.03 240 GLU A CA 1
ATOM 1933 C C . GLU A 1 240 ? -33.669 -16.671 35.448 1.00 53.03 240 GLU A C 1
ATOM 1935 O O . GLU A 1 240 ? -33.408 -15.734 36.206 1.00 53.03 240 GLU A O 1
ATOM 1940 N N . ALA A 1 241 ? -34.736 -16.680 34.659 1.00 53.50 241 ALA A N 1
ATOM 1941 C CA . ALA A 1 241 ? -35.836 -15.769 34.798 1.00 53.50 241 ALA A CA 1
ATOM 1942 C C . ALA A 1 241 ? -36.502 -16.058 36.139 1.00 53.50 241 ALA A C 1
ATOM 1944 O O . ALA A 1 241 ? -36.876 -17.190 36.440 1.00 53.50 241 ALA A O 1
ATOM 1945 N N . LEU A 1 242 ? -36.636 -14.988 36.915 1.00 55.62 242 LEU A N 1
ATOM 1946 C CA . LEU A 1 242 ? -37.606 -14.833 37.979 1.00 55.62 242 LEU A CA 1
ATOM 1947 C C . LEU A 1 242 ? -38.960 -15.440 37.566 1.00 55.62 242 LEU A C 1
ATOM 1949 O O . LEU A 1 242 ? -39.695 -14.844 36.784 1.00 55.62 242 LEU A O 1
ATOM 1953 N N . THR A 1 243 ? -39.317 -16.568 38.166 1.00 54.97 243 THR A N 1
ATOM 1954 C CA . THR A 1 243 ? -40.709 -16.962 38.417 1.00 54.97 243 THR A CA 1
ATOM 1955 C C . THR A 1 243 ? -40.914 -17.019 39.920 1.00 54.97 243 THR A C 1
ATOM 1957 O O . THR A 1 243 ? -40.868 -18.081 40.532 1.00 54.97 243 THR A O 1
ATOM 1960 N N . LYS A 1 244 ? -41.082 -15.841 40.515 1.00 53.62 244 LYS A N 1
ATOM 1961 C CA . LYS A 1 244 ? -41.793 -15.612 41.775 1.00 53.62 244 LYS A CA 1
ATOM 1962 C C . LYS A 1 244 ? -42.288 -14.175 41.712 1.00 53.62 244 LYS A C 1
ATOM 1964 O O . LYS A 1 244 ? -41.485 -13.284 41.954 1.00 53.62 244 LYS A O 1
ATOM 1969 N N . TYR A 1 245 ? -43.522 -13.996 41.255 1.00 53.25 245 TYR A N 1
ATOM 1970 C CA . TYR A 1 245 ? -44.558 -13.072 41.732 1.00 53.25 245 TYR A CA 1
ATOM 1971 C C . TYR A 1 245 ? -45.801 -13.294 40.874 1.00 53.25 245 TYR A C 1
ATOM 1973 O O . TYR A 1 245 ? -45.649 -13.314 39.632 1.00 53.25 245 TYR A O 1
#

Foldseek 3Di:
DVLLLVLVLLLCCLVPVPCSPVCVDPVNSVVVVVVVVVVVCVLCVVCVDPQWQDADPPDPDRDTGGDPVDVVVVCCVLPVVLVVCCVVQPVVSLVSLVVSLVVSVVSVVVVVVVVVPCPPPPPPPPVVVVVNVLSVLVSVLSVVLSVLSCVLSVVLSVLSVVVVVCPPPDDDPVNNVVVNVVSVVSNVVSVVVNVVSVCVSDPVNVVVVVVVVVCVVVVHDPDPPPPPPPPPPVPDPDPPDDPDD

Secondary structure (DSSP, 8-state):
-HHHHHHHHHHHHHH-TTTHHHHS-HHHHHHHHHHHHHHHHHHHGGGGSTTEEEE-TT-SS--EEE-TT-HHHHHIIIIIIHHHHHIIIIIHHHHHHHHHHHHHHHHHHHHHHHTTS----TT-HHHHHHHHHHHHHHHHHHHHHHHHHHHHHHHHHHHHHHTTTSTTSS--HHHHHHHHHHHHHHHHHHHHHHHHHHHHH-HHHHHHHHHHHHHHHTTPPPP------GGGTT-----------